Protein AF-A0A5J9T4D4-F1 (afdb_monomer)

Mean predicted aligned error: 17.39 Å

Radius of gyration: 82.81 Å; Cα contacts (8 Å, |Δi|>4): 54; chains: 1; bounding box: 163×32×228 Å

Secondary structure (DSSP, 8-state):
--SHHHHHHHHHHHHHHHHHHHHHHHHHHHHHHHHHHHHHHHHHHHHHHHHHHHHHHHHHHHHHHHHHHHHHHHHHHHHHHHHHHHHHHHHHHHHHHHHHHHHHHHHHHHHHHHHHHHHHHHHHHHHHHHHHHHHHHHHHHHHHHHHHHHHHHHHHHTTPPP---SSHHHHHHHHHHHHHHHHHHHHHHHHHHHHHHHHHHHH-TTS-HHHHHTT-PPPPPHHHHHHHHHHHHHHHHHHHHHHHHHHSPPPPP--TTSHHHHHHHHTS--

Organism: NCBI:txid38414

Foldseek 3Di:
DDDPVVVVVVVVVVVVVVVVVVVVVVVVVVVVVVVVVVVVVVVVVVVVVVVVVVVVVVVVVVVVVVVVVVVVVVVVVVVVVVVVVVVVVVVVVVVVVVVVVVVVVVVVVVVVVVVVVVVVVVVVVVVVVVVVVVVVVVVVVVVVVVVVVVLCVVCVVLVHDDPPDPCVSVVCVVCVLVSVLVVVLVVQLVVLLVVQLVCCQLPPPPDDPVVVVVVDDPGDDPVRSVVSSVVCNVVSVVVSVVCCCVVPPDDDDPPPPVVVVVVVVVVVPD

Nearest PDB structures (foldseek):
  3zx6-assembly1_A  TM=2.633E-01  e=5.950E+00  Archaeoglobus fulgidus DSM 4304

Structure (mmCIF, N/CA/C/O backbone):
data_AF-A0A5J9T4D4-F1
#
_entry.id   AF-A0A5J9T4D4-F1
#
loop_
_atom_site.group_PDB
_atom_site.id
_atom_site.type_symbol
_atom_site.label_atom_id
_atom_site.label_alt_id
_atom_site.label_comp_id
_atom_site.label_asym_id
_atom_site.label_entity_id
_atom_site.label_seq_id
_atom_site.pdbx_PDB_ins_code
_atom_site.Cartn_x
_atom_site.Cartn_y
_atom_site.Cartn_z
_atom_site.occupancy
_atom_site.B_iso_or_equiv
_atom_site.auth_seq_id
_atom_site.auth_comp_id
_atom_site.auth_asym_id
_atom_site.auth_atom_id
_atom_site.pdbx_PDB_model_num
ATOM 1 N N . MET A 1 1 ? 92.372 6.316 -142.154 1.00 41.88 1 MET A N 1
ATOM 2 C CA . MET A 1 1 ? 93.108 5.598 -141.093 1.00 41.88 1 MET A CA 1
ATOM 3 C C . MET A 1 1 ? 92.997 6.378 -139.783 1.00 41.88 1 MET A C 1
ATOM 5 O O . MET A 1 1 ? 93.471 7.501 -139.719 1.00 41.88 1 MET A O 1
ATOM 9 N N . GLY A 1 2 ? 92.332 5.813 -138.770 1.00 49.03 2 GLY A N 1
ATOM 10 C CA . GLY A 1 2 ? 92.833 5.849 -137.386 1.00 49.03 2 GLY A CA 1
ATOM 11 C C . GLY A 1 2 ? 92.468 6.963 -136.387 1.00 49.03 2 GLY A C 1
ATOM 12 O O . GLY A 1 2 ? 92.865 6.802 -135.244 1.00 49.03 2 GLY A O 1
ATOM 13 N N . SER A 1 3 ? 91.753 8.052 -136.713 1.00 54.06 3 SER A N 1
ATOM 14 C CA . SER A 1 3 ? 91.634 9.197 -135.765 1.00 54.06 3 SER A CA 1
ATOM 15 C C . SER A 1 3 ? 90.269 9.371 -135.065 1.00 54.06 3 SER A C 1
ATOM 17 O O . SER A 1 3 ? 90.235 9.680 -133.877 1.00 54.06 3 SER A O 1
ATOM 19 N N . ALA A 1 4 ? 89.140 9.100 -135.733 1.00 52.44 4 ALA A N 1
ATOM 20 C CA . ALA A 1 4 ? 87.807 9.289 -135.132 1.00 52.44 4 ALA A CA 1
ATOM 21 C C . ALA A 1 4 ? 87.386 8.150 -134.178 1.00 52.44 4 ALA A C 1
ATOM 23 O O . ALA A 1 4 ? 86.703 8.391 -133.186 1.00 52.44 4 ALA A O 1
ATOM 24 N N . LEU A 1 5 ? 87.836 6.916 -134.438 1.00 54.66 5 LEU A N 1
ATOM 25 C CA . LEU A 1 5 ? 87.548 5.755 -133.583 1.00 54.66 5 LEU A CA 1
ATOM 26 C C . LEU A 1 5 ? 88.303 5.812 -132.244 1.00 54.66 5 LEU A C 1
ATOM 28 O O . LEU A 1 5 ? 87.729 5.447 -131.228 1.00 54.66 5 LEU A O 1
ATOM 32 N N . HIS A 1 6 ? 89.532 6.347 -132.204 1.00 55.34 6 HIS A N 1
ATOM 33 C CA . HIS A 1 6 ? 90.270 6.553 -130.947 1.00 55.34 6 HIS A CA 1
ATOM 34 C C . HIS A 1 6 ? 89.712 7.703 -130.096 1.00 55.34 6 HIS A C 1
ATOM 36 O O . HIS A 1 6 ? 89.726 7.607 -128.874 1.00 55.34 6 HIS A O 1
ATOM 42 N N . ALA A 1 7 ? 89.167 8.761 -130.709 1.00 56.34 7 ALA A N 1
ATOM 43 C CA . ALA A 1 7 ? 88.512 9.844 -129.970 1.00 56.34 7 ALA A CA 1
ATOM 44 C C . ALA A 1 7 ? 87.177 9.404 -129.335 1.00 56.34 7 ALA A C 1
ATOM 46 O O . ALA A 1 7 ? 86.858 9.833 -128.228 1.00 56.34 7 ALA A O 1
ATOM 47 N N . MET A 1 8 ? 86.418 8.517 -129.993 1.00 56.53 8 MET A N 1
ATOM 48 C CA . MET A 1 8 ? 85.198 7.944 -129.408 1.00 56.53 8 MET A CA 1
ATOM 49 C C . MET A 1 8 ? 85.492 6.921 -128.304 1.00 56.53 8 MET A C 1
ATOM 51 O O . MET A 1 8 ? 84.764 6.886 -127.317 1.00 56.53 8 MET A O 1
ATOM 55 N N . ASP A 1 9 ? 86.579 6.152 -128.414 1.00 58.22 9 ASP A N 1
ATOM 56 C CA . ASP A 1 9 ? 87.000 5.221 -127.356 1.00 58.22 9 ASP A CA 1
ATOM 57 C C . ASP A 1 9 ? 87.572 5.967 -126.131 1.00 58.22 9 ASP A C 1
ATOM 59 O O . ASP A 1 9 ? 87.283 5.607 -124.993 1.00 58.22 9 ASP A O 1
ATOM 63 N N . ALA A 1 10 ? 88.280 7.087 -126.343 1.00 59.56 10 ALA A N 1
ATOM 64 C CA . ALA A 1 10 ? 88.781 7.957 -125.270 1.00 59.56 10 ALA A CA 1
ATOM 65 C C . ALA A 1 10 ? 87.671 8.708 -124.502 1.00 59.56 10 ALA A C 1
ATOM 67 O O . ALA A 1 10 ? 87.875 9.105 -123.354 1.00 59.56 10 ALA A O 1
ATOM 68 N N . LEU A 1 11 ? 86.496 8.902 -125.115 1.00 59.84 11 LEU A N 1
ATOM 69 C CA . LEU A 1 11 ? 85.329 9.559 -124.506 1.00 59.84 11 LEU A CA 1
ATOM 70 C C . LEU A 1 11 ? 84.302 8.572 -123.930 1.00 59.84 11 LEU A C 1
ATOM 72 O O . LEU A 1 11 ? 83.449 8.974 -123.135 1.00 59.84 11 LEU A O 1
ATOM 76 N N . ARG A 1 12 ? 84.407 7.283 -124.265 1.00 65.38 12 ARG A N 1
ATOM 77 C CA . ARG A 1 12 ? 83.521 6.224 -123.773 1.00 65.38 12 ARG A CA 1
ATOM 78 C C . ARG A 1 12 ? 83.663 5.995 -122.271 1.00 65.38 12 ARG A C 1
ATOM 80 O O . ARG A 1 12 ? 82.662 5.977 -121.562 1.00 65.38 12 ARG A O 1
ATOM 87 N N . THR A 1 13 ? 84.892 5.889 -121.774 1.00 67.44 13 THR A N 1
ATOM 88 C CA . THR A 1 13 ? 85.185 5.662 -120.350 1.00 67.44 13 THR A CA 1
ATOM 89 C C . THR A 1 13 ? 84.691 6.807 -119.454 1.00 67.44 13 THR A C 1
ATOM 91 O O . THR A 1 13 ? 84.020 6.530 -118.459 1.00 67.44 13 THR A O 1
ATOM 94 N N . PRO A 1 14 ? 84.932 8.093 -119.792 1.00 68.69 14 PRO A N 1
ATOM 95 C CA . PRO A 1 14 ? 84.340 9.222 -119.072 1.00 68.69 14 PRO A CA 1
ATOM 96 C C . PRO A 1 14 ? 82.805 9.223 -119.097 1.00 68.69 14 PRO A C 1
ATOM 98 O O . PRO A 1 14 ? 82.175 9.508 -118.080 1.00 68.69 14 PRO A O 1
ATOM 101 N N . PHE A 1 15 ? 82.188 8.889 -120.235 1.00 71.88 15 PHE A N 1
ATOM 102 C CA . PHE A 1 15 ? 80.730 8.888 -120.382 1.00 71.88 15 PHE A CA 1
ATOM 103 C C . PHE A 1 15 ? 80.065 7.748 -119.593 1.00 71.88 15 PHE A C 1
ATOM 105 O O . PHE A 1 15 ? 79.079 7.976 -118.891 1.00 71.88 15 PHE A O 1
ATOM 112 N N . GLU A 1 16 ? 80.640 6.542 -119.625 1.00 73.38 16 GLU A N 1
ATOM 113 C CA . GLU A 1 16 ? 80.213 5.405 -118.801 1.00 73.38 16 GLU A CA 1
ATOM 114 C C . GLU A 1 16 ? 80.403 5.698 -117.300 1.00 73.38 16 GLU A C 1
ATOM 116 O O . GLU A 1 16 ? 79.522 5.378 -116.502 1.00 73.38 16 GLU A O 1
ATOM 121 N N . ALA A 1 17 ? 81.476 6.397 -116.905 1.00 74.38 17 ALA A N 1
ATOM 122 C CA . ALA A 1 17 ? 81.682 6.834 -115.522 1.00 74.38 17 ALA A CA 1
ATOM 123 C C . ALA A 1 17 ? 80.628 7.860 -115.057 1.00 74.38 17 ALA A C 1
ATOM 125 O O . ALA A 1 17 ? 80.127 7.761 -113.936 1.00 74.38 17 ALA A O 1
ATOM 126 N N . VAL A 1 18 ? 80.238 8.813 -115.913 1.00 75.56 18 VAL A N 1
ATOM 127 C CA . VAL A 1 18 ? 79.163 9.783 -115.624 1.00 75.56 18 VAL A CA 1
ATOM 128 C C . VAL A 1 18 ? 77.792 9.102 -115.561 1.00 75.56 18 VAL A C 1
ATOM 130 O O . VAL A 1 18 ? 76.986 9.437 -114.693 1.00 75.56 18 VAL A O 1
ATOM 133 N N . LEU A 1 19 ? 77.522 8.121 -116.427 1.00 76.94 19 LEU A N 1
ATOM 134 C CA . LEU A 1 19 ? 76.299 7.309 -116.386 1.00 76.94 19 LEU A CA 1
ATOM 135 C C . LEU A 1 19 ? 76.213 6.467 -115.109 1.00 76.94 19 LEU A C 1
ATOM 137 O O . LEU A 1 19 ? 75.170 6.459 -114.456 1.00 76.94 19 LEU A O 1
ATOM 141 N N . MET A 1 20 ? 77.306 5.809 -114.717 1.00 79.56 20 MET A N 1
ATOM 142 C CA . MET A 1 20 ? 77.368 5.039 -113.472 1.00 79.56 20 MET A CA 1
ATOM 143 C C . MET A 1 20 ? 77.239 5.940 -112.239 1.00 79.56 20 MET A C 1
ATOM 145 O O . MET A 1 20 ? 76.543 5.573 -111.297 1.00 79.56 20 MET A O 1
ATOM 149 N N . ASN A 1 21 ? 77.823 7.143 -112.259 1.00 81.00 21 ASN A N 1
ATOM 150 C CA . ASN A 1 21 ? 77.671 8.130 -111.186 1.00 81.00 21 ASN A CA 1
ATOM 151 C C . ASN A 1 21 ? 76.223 8.652 -111.094 1.00 81.00 21 ASN A C 1
ATOM 153 O O . ASN A 1 21 ? 75.643 8.675 -110.011 1.00 81.00 21 ASN A O 1
ATOM 157 N N . ASN A 1 22 ? 75.589 8.971 -112.228 1.00 78.25 22 ASN A N 1
ATOM 158 C CA . ASN A 1 22 ? 74.175 9.359 -112.263 1.00 78.25 22 ASN A CA 1
ATOM 159 C C . ASN A 1 22 ? 73.249 8.234 -111.783 1.00 78.25 22 ASN A C 1
ATOM 161 O O . ASN A 1 22 ? 72.294 8.505 -111.058 1.00 78.25 22 ASN A O 1
ATOM 165 N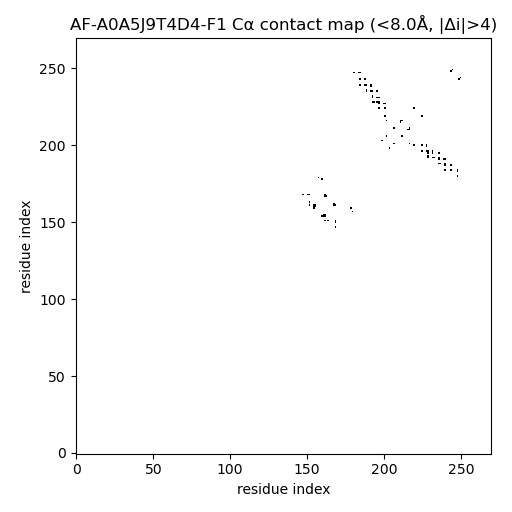 N . LYS A 1 23 ? 73.542 6.978 -112.134 1.00 81.69 23 LYS A N 1
ATOM 166 C CA . LYS A 1 23 ? 72.779 5.817 -111.664 1.00 81.69 23 LYS A CA 1
ATOM 167 C C . LYS A 1 23 ? 72.945 5.607 -110.159 1.00 81.69 23 LYS A C 1
ATOM 169 O O . LYS A 1 23 ? 71.944 5.498 -109.462 1.00 81.69 23 LYS A O 1
ATOM 174 N N . LEU A 1 24 ? 74.178 5.670 -109.650 1.00 84.62 24 LEU A N 1
ATOM 175 C CA . LEU A 1 24 ? 74.471 5.601 -108.216 1.00 84.62 24 LEU A CA 1
ATOM 176 C C . LEU A 1 24 ? 73.740 6.709 -107.444 1.00 84.62 24 LEU A C 1
ATOM 178 O O . LEU A 1 24 ? 73.133 6.452 -106.408 1.00 84.62 24 LEU A O 1
ATOM 182 N N . ARG A 1 25 ? 73.747 7.937 -107.974 1.00 83.00 25 ARG A N 1
ATOM 183 C CA . ARG A 1 25 ? 73.059 9.086 -107.378 1.00 83.00 25 ARG A CA 1
ATOM 184 C C . ARG A 1 25 ? 71.538 8.941 -107.435 1.00 83.00 25 ARG A C 1
ATOM 186 O O . ARG A 1 25 ? 70.867 9.307 -106.476 1.00 83.00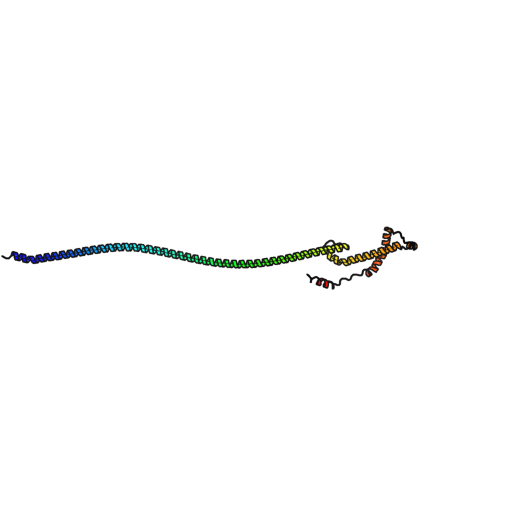 25 ARG A O 1
ATOM 193 N N . SER A 1 26 ? 70.993 8.392 -108.519 1.00 84.12 26 SER A N 1
ATOM 194 C CA . SER A 1 26 ? 69.561 8.101 -108.653 1.00 84.12 26 SER A CA 1
ATOM 195 C C . SER A 1 26 ? 69.110 6.997 -107.692 1.00 84.12 26 SER A C 1
ATOM 197 O O . SER A 1 26 ? 68.095 7.171 -107.022 1.00 84.12 26 SER A O 1
ATOM 199 N N . ASP A 1 27 ? 69.883 5.919 -107.551 1.00 86.19 27 ASP A N 1
ATOM 200 C CA . ASP A 1 27 ? 69.617 4.850 -106.582 1.00 86.19 27 ASP A CA 1
ATOM 201 C C . ASP A 1 27 ? 69.751 5.358 -105.137 1.00 86.19 27 ASP A C 1
ATOM 203 O O . ASP A 1 27 ? 68.942 5.008 -104.277 1.00 86.19 27 ASP A O 1
ATOM 207 N N . GLN A 1 28 ? 70.717 6.244 -104.869 1.00 87.88 28 GLN A N 1
ATOM 208 C CA . GLN A 1 28 ? 70.874 6.900 -103.570 1.00 87.88 28 GLN A CA 1
ATOM 209 C C . GLN A 1 28 ? 69.698 7.834 -103.253 1.00 87.88 28 GLN A C 1
ATOM 211 O O . GLN A 1 28 ? 69.207 7.821 -102.126 1.00 87.88 28 GLN A O 1
ATOM 216 N N . LEU A 1 29 ? 69.213 8.599 -104.235 1.00 86.25 29 LEU A N 1
ATOM 217 C CA . LEU A 1 29 ? 68.012 9.428 -104.097 1.00 86.25 29 LEU A CA 1
ATOM 218 C C . LEU A 1 29 ? 66.761 8.571 -103.876 1.00 86.25 29 LEU A C 1
ATOM 220 O O . LEU A 1 29 ? 65.956 8.903 -103.011 1.00 86.25 29 LEU A O 1
ATOM 224 N N . ARG A 1 30 ? 66.619 7.442 -104.584 1.00 86.56 30 ARG A N 1
ATOM 225 C CA . ARG A 1 30 ? 65.513 6.496 -104.374 1.00 86.56 30 ARG A CA 1
ATOM 226 C C . ARG A 1 30 ? 65.539 5.915 -102.960 1.00 86.56 30 ARG A C 1
ATOM 228 O O . ARG A 1 30 ? 64.520 5.941 -102.281 1.00 86.56 30 ARG A O 1
ATOM 235 N N . LEU A 1 31 ? 66.708 5.477 -102.484 1.00 88.75 31 LEU A N 1
ATOM 236 C CA . LEU A 1 31 ? 66.878 4.965 -101.120 1.00 88.75 31 LEU A CA 1
ATOM 237 C C . LEU A 1 31 ? 66.604 6.046 -100.060 1.00 88.75 31 LEU A C 1
ATOM 239 O O . LEU A 1 31 ? 66.058 5.750 -98.999 1.00 88.75 31 LEU A O 1
ATOM 243 N N . GLN A 1 32 ? 66.985 7.300 -100.321 1.00 89.00 32 GLN A N 1
ATOM 244 C CA . GLN A 1 32 ? 66.656 8.425 -99.442 1.00 89.00 32 GLN A CA 1
ATOM 245 C C . GLN A 1 32 ? 65.152 8.705 -99.415 1.00 89.00 32 GLN A C 1
ATOM 247 O O . GLN A 1 32 ? 64.613 8.924 -98.335 1.00 89.00 32 GLN A O 1
ATOM 252 N N . MET A 1 33 ? 64.479 8.652 -100.565 1.00 89.44 33 MET A N 1
ATOM 253 C CA . MET A 1 33 ? 63.034 8.857 -100.658 1.00 89.44 33 MET A CA 1
ATOM 254 C C . MET A 1 33 ? 62.265 7.746 -99.935 1.00 89.44 33 MET A C 1
ATOM 256 O O . MET A 1 33 ? 61.440 8.050 -99.085 1.00 89.44 33 MET A O 1
ATOM 260 N N . GLU A 1 34 ? 62.637 6.477 -100.131 1.00 89.75 34 GLU A N 1
ATOM 261 C CA . GLU A 1 34 ? 62.056 5.343 -99.391 1.00 89.75 34 GLU A CA 1
ATOM 262 C C . GLU A 1 34 ? 62.258 5.465 -97.870 1.00 89.75 34 GLU A C 1
ATOM 264 O O . GLU A 1 34 ? 61.363 5.143 -97.088 1.00 89.75 34 GLU A O 1
ATOM 269 N N . ARG A 1 35 ? 63.423 5.958 -97.421 1.00 91.81 35 ARG A N 1
ATOM 270 C CA . ARG A 1 35 ? 63.663 6.232 -95.994 1.00 91.81 35 ARG A CA 1
ATOM 271 C C . ARG A 1 35 ? 62.796 7.376 -95.480 1.00 91.81 35 ARG A C 1
ATOM 273 O O . ARG A 1 35 ? 62.292 7.271 -94.367 1.00 91.81 35 ARG A O 1
ATOM 280 N N . LEU A 1 36 ? 62.632 8.448 -96.253 1.00 91.31 36 LEU A N 1
ATOM 281 C CA . LEU A 1 36 ? 61.774 9.574 -95.883 1.00 91.31 36 LEU A CA 1
ATOM 282 C C . LEU A 1 36 ? 60.302 9.160 -95.821 1.00 91.31 36 LEU A C 1
ATOM 284 O O . LEU A 1 36 ? 59.638 9.506 -94.851 1.00 91.31 36 LEU A O 1
ATOM 288 N N . ASP A 1 37 ? 59.826 8.360 -96.774 1.00 91.38 37 ASP A N 1
ATOM 289 C CA . ASP A 1 37 ? 58.462 7.822 -96.775 1.00 91.38 37 ASP A CA 1
ATOM 290 C C . ASP A 1 37 ? 58.228 6.899 -95.576 1.00 91.38 37 ASP A C 1
ATOM 292 O O . ASP A 1 37 ? 57.206 7.002 -94.893 1.00 91.38 37 ASP A O 1
ATOM 296 N N . LYS A 1 38 ? 59.209 6.046 -95.249 1.00 92.38 38 LYS A N 1
ATOM 297 C CA . LYS A 1 38 ? 59.155 5.217 -94.042 1.00 92.38 38 LYS A CA 1
ATOM 298 C C . LYS A 1 38 ? 59.126 6.071 -92.774 1.00 92.38 38 LYS A C 1
ATOM 300 O O . LYS A 1 38 ? 58.262 5.862 -91.929 1.00 92.38 38 LYS A O 1
ATOM 305 N N . HIS A 1 39 ? 60.011 7.062 -92.657 1.00 92.31 39 HIS A N 1
ATOM 306 C CA . HIS A 1 39 ? 60.021 7.977 -91.516 1.00 92.31 39 HIS A CA 1
ATOM 307 C C . HIS A 1 39 ? 58.720 8.780 -91.401 1.00 92.31 39 HIS A C 1
ATOM 309 O O . HIS A 1 39 ? 58.236 8.974 -90.290 1.00 92.31 39 HIS A O 1
ATOM 315 N N . ALA A 1 40 ? 58.123 9.208 -92.514 1.00 91.25 40 ALA A N 1
ATOM 316 C CA . ALA A 1 40 ? 56.836 9.896 -92.525 1.00 91.25 40 ALA A CA 1
ATOM 317 C C . ALA A 1 40 ? 55.689 8.973 -92.081 1.00 91.25 40 ALA A C 1
ATOM 319 O O . ALA A 1 40 ? 54.834 9.389 -91.297 1.00 91.25 40 ALA A O 1
ATOM 320 N N . SER A 1 41 ? 55.693 7.711 -92.525 1.00 92.12 41 SER A N 1
ATOM 321 C CA . SER A 1 41 ? 54.736 6.692 -92.080 1.00 92.12 41 SER A CA 1
ATOM 322 C C . SER A 1 41 ? 54.875 6.399 -90.583 1.00 92.12 41 SER A C 1
ATOM 324 O O . SER A 1 41 ? 53.873 6.392 -89.867 1.00 92.12 41 SER A O 1
ATOM 326 N N . ASP A 1 42 ? 56.103 6.213 -90.095 1.00 93.94 42 ASP A N 1
ATOM 327 C CA . ASP A 1 42 ? 56.392 5.964 -88.679 1.00 93.94 42 ASP A CA 1
ATOM 328 C C . ASP A 1 42 ? 55.987 7.171 -87.815 1.00 93.94 42 ASP A C 1
ATOM 330 O O . ASP A 1 42 ? 55.362 7.003 -86.768 1.00 93.94 42 ASP A O 1
ATOM 334 N N . LEU A 1 43 ? 56.258 8.398 -88.278 1.00 93.75 43 LEU A N 1
ATOM 335 C CA . LEU A 1 43 ? 55.844 9.628 -87.598 1.00 93.75 43 LEU A CA 1
ATOM 336 C C . LEU A 1 43 ? 54.314 9.770 -87.567 1.00 93.75 43 LEU A C 1
ATOM 338 O O . LEU A 1 43 ? 53.756 10.177 -86.552 1.00 93.75 43 LEU A O 1
ATOM 342 N N . SER A 1 44 ? 53.619 9.406 -88.650 1.00 92.69 44 SER A N 1
ATOM 343 C CA . SER A 1 44 ? 52.151 9.411 -88.701 1.00 92.69 44 SER A CA 1
ATOM 344 C C . SER A 1 44 ? 51.542 8.371 -87.755 1.00 92.69 44 SER A C 1
ATOM 346 O O . SER A 1 44 ? 50.568 8.670 -87.061 1.00 92.69 44 SER A O 1
ATOM 348 N N . ALA A 1 45 ? 52.127 7.172 -87.678 1.00 93.44 45 ALA A N 1
ATOM 349 C CA . ALA A 1 45 ? 51.713 6.141 -86.731 1.00 93.44 45 ALA A CA 1
ATOM 350 C C . ALA A 1 45 ? 51.950 6.582 -85.277 1.00 93.44 45 ALA A C 1
ATOM 352 O O . ALA A 1 45 ? 51.046 6.460 -84.451 1.00 93.44 45 ALA A O 1
ATOM 353 N N . ALA A 1 46 ? 53.112 7.172 -84.982 1.00 92.88 46 ALA A N 1
ATOM 354 C CA . ALA A 1 46 ? 53.426 7.720 -83.665 1.00 92.88 46 ALA A CA 1
ATOM 355 C C . ALA A 1 46 ? 52.489 8.879 -83.281 1.00 92.88 46 ALA A C 1
ATOM 357 O O . ALA A 1 46 ? 52.039 8.948 -82.140 1.00 92.88 46 ALA A O 1
ATOM 358 N N . ALA A 1 47 ? 52.134 9.754 -84.228 1.00 92.56 47 ALA A N 1
ATOM 359 C CA . ALA A 1 47 ? 51.176 10.833 -83.996 1.00 92.56 47 ALA A CA 1
ATOM 360 C C . ALA A 1 47 ? 49.771 10.298 -83.671 1.00 92.56 47 ALA A C 1
ATOM 362 O O . ALA A 1 47 ? 49.135 10.789 -82.742 1.00 92.56 47 ALA A O 1
ATOM 363 N N . ARG A 1 48 ? 49.304 9.256 -84.377 1.00 93.62 48 ARG A N 1
ATOM 364 C CA . ARG A 1 48 ? 48.029 8.589 -84.053 1.00 93.62 48 ARG A CA 1
ATOM 365 C C . ARG A 1 48 ? 48.056 7.962 -82.661 1.00 93.62 48 ARG A C 1
ATOM 367 O O . ARG A 1 48 ? 47.132 8.191 -81.889 1.00 93.62 48 ARG A O 1
ATOM 374 N N . GLN A 1 49 ? 49.132 7.253 -82.318 1.00 94.69 49 GLN A N 1
ATOM 375 C CA . GLN A 1 49 ? 49.313 6.672 -80.983 1.00 94.69 49 GLN A CA 1
ATOM 376 C C . GLN A 1 49 ? 49.349 7.741 -79.884 1.00 94.69 49 GLN A C 1
ATOM 378 O O . GLN A 1 49 ? 48.775 7.538 -78.817 1.00 94.69 49 GLN A O 1
ATOM 383 N N . ALA A 1 50 ? 49.982 8.889 -80.140 1.00 94.31 50 ALA A N 1
ATOM 384 C CA . ALA A 1 50 ? 49.986 10.011 -79.208 1.00 94.31 50 ALA A CA 1
ATOM 385 C C . ALA A 1 50 ? 48.569 10.569 -78.993 1.00 94.31 50 ALA A C 1
ATOM 387 O O . ALA A 1 50 ? 48.164 10.756 -77.849 1.00 94.31 50 ALA A O 1
ATOM 388 N N . SER A 1 51 ? 47.783 10.753 -80.060 1.00 94.06 51 SER A N 1
ATOM 389 C CA . SER A 1 51 ? 46.387 11.201 -79.948 1.00 94.06 51 SER A CA 1
ATOM 390 C C . SER A 1 51 ? 45.488 10.189 -79.225 1.00 94.06 51 SER A C 1
ATOM 392 O O . SER A 1 51 ? 44.648 10.581 -78.417 1.00 94.06 51 SER A O 1
ATOM 394 N N . GLU A 1 52 ? 45.666 8.889 -79.471 1.00 95.56 52 GLU A N 1
ATOM 395 C CA . GLU A 1 52 ? 44.949 7.828 -78.749 1.00 95.56 52 GLU A CA 1
ATOM 396 C C . GLU A 1 52 ? 45.317 7.819 -77.257 1.00 95.56 52 GLU A C 1
ATOM 398 O O . GLU A 1 52 ? 44.435 7.754 -76.399 1.00 95.56 52 GLU A O 1
ATOM 403 N N . ALA A 1 53 ? 46.605 7.960 -76.929 1.00 95.06 53 ALA A N 1
ATOM 404 C CA . ALA A 1 53 ? 47.069 8.059 -75.549 1.00 95.06 53 ALA A CA 1
ATOM 405 C C . ALA A 1 53 ? 46.527 9.314 -74.843 1.00 95.06 53 ALA A C 1
ATOM 407 O O . ALA A 1 53 ? 46.122 9.234 -73.683 1.00 95.06 53 ALA A O 1
ATOM 408 N N . GLU A 1 54 ? 46.462 10.460 -75.526 1.00 95.44 54 GLU A N 1
ATOM 409 C CA . GLU A 1 54 ? 45.851 11.684 -74.994 1.00 95.44 54 GLU A CA 1
ATOM 410 C C . GLU A 1 54 ? 44.362 11.495 -74.677 1.00 95.44 54 GLU A C 1
ATOM 412 O O . GLU A 1 54 ? 43.905 11.930 -73.615 1.00 95.44 54 GLU A O 1
ATOM 417 N N . ALA A 1 55 ? 43.617 10.801 -75.545 1.00 95.25 55 ALA A N 1
ATOM 418 C CA . ALA A 1 55 ? 42.214 10.475 -75.298 1.00 95.25 55 ALA A CA 1
ATOM 419 C C . ALA A 1 55 ? 42.049 9.569 -74.063 1.00 95.25 55 ALA A C 1
ATOM 421 O O . ALA A 1 55 ? 41.243 9.872 -73.181 1.00 95.25 55 ALA A O 1
ATOM 422 N N . VAL A 1 56 ? 42.876 8.524 -73.937 1.00 96.44 56 VAL A N 1
ATOM 423 C CA . VAL A 1 56 ? 42.879 7.632 -72.763 1.00 96.44 56 VAL A CA 1
ATOM 424 C C . VAL A 1 56 ? 43.231 8.394 -71.481 1.00 96.44 56 VAL A C 1
ATOM 426 O O . VAL A 1 56 ? 42.578 8.206 -70.456 1.00 96.44 56 VAL A O 1
ATOM 429 N N . ILE A 1 57 ? 44.217 9.297 -71.518 1.00 96.31 57 ILE A N 1
ATOM 430 C CA . ILE A 1 57 ? 44.576 10.141 -70.367 1.00 96.31 57 ILE A CA 1
ATOM 431 C C . ILE A 1 57 ? 43.407 11.053 -69.974 1.00 96.31 57 ILE A C 1
ATOM 433 O O . ILE A 1 57 ? 43.149 11.239 -68.782 1.00 96.31 57 ILE A O 1
ATOM 437 N N . ALA A 1 58 ? 42.699 11.631 -70.947 1.00 95.94 58 ALA A N 1
ATOM 438 C CA . ALA A 1 58 ? 41.540 12.475 -70.677 1.00 95.94 58 ALA A CA 1
ATOM 439 C C . ALA A 1 58 ? 40.405 11.690 -69.998 1.00 95.94 58 ALA A C 1
ATOM 441 O O . ALA A 1 58 ? 39.799 12.201 -69.053 1.00 95.94 58 ALA A O 1
ATOM 442 N N . ASP A 1 59 ? 40.148 10.454 -70.424 1.00 96.81 59 ASP A N 1
ATOM 443 C CA . ASP A 1 59 ? 39.122 9.604 -69.815 1.00 96.81 59 ASP A CA 1
ATOM 444 C C . ASP A 1 59 ? 39.535 9.084 -68.431 1.00 96.81 59 ASP A C 1
ATOM 446 O O . ASP A 1 59 ? 38.744 9.187 -67.492 1.00 96.81 59 ASP A O 1
ATOM 450 N N . LEU A 1 60 ? 40.795 8.672 -68.243 1.00 96.94 60 LEU A N 1
ATOM 451 C CA . LEU A 1 60 ? 41.330 8.313 -66.922 1.00 96.94 60 LEU A CA 1
ATOM 452 C C . LEU A 1 60 ? 41.228 9.477 -65.929 1.00 96.94 60 LEU A C 1
ATOM 454 O O . LEU A 1 60 ? 40.876 9.278 -64.768 1.00 96.94 60 LEU A O 1
ATOM 458 N N . ARG A 1 61 ? 41.480 10.716 -66.370 1.00 97.19 61 ARG A N 1
ATOM 459 C CA . ARG A 1 61 ? 41.304 11.904 -65.518 1.00 97.19 61 ARG A CA 1
ATOM 460 C C . ARG A 1 61 ? 39.852 12.086 -65.075 1.00 97.19 61 ARG A C 1
ATOM 462 O O . ARG A 1 61 ? 39.631 12.440 -63.920 1.00 97.19 61 ARG A O 1
ATOM 469 N N . LYS A 1 62 ? 38.872 11.836 -65.952 1.00 96.81 62 LYS A N 1
ATOM 470 C CA . LYS A 1 62 ? 37.443 11.870 -65.583 1.00 96.81 62 LYS A CA 1
ATOM 471 C C . LYS A 1 62 ? 37.087 10.753 -64.601 1.00 96.81 62 LYS A C 1
ATOM 473 O O . LYS A 1 62 ? 36.287 10.965 -63.694 1.00 96.81 62 LYS A O 1
ATOM 478 N N . GLU A 1 63 ? 37.671 9.571 -64.765 1.00 97.12 63 GLU A N 1
ATOM 479 C CA . GLU A 1 63 ? 37.432 8.453 -63.854 1.00 97.12 63 GLU A CA 1
ATOM 480 C C . GLU A 1 63 ? 38.012 8.726 -62.460 1.00 97.12 63 GLU A C 1
ATOM 482 O O . GLU A 1 63 ? 37.326 8.518 -61.458 1.00 97.12 63 GLU A O 1
ATOM 487 N N . VAL A 1 64 ? 39.227 9.279 -62.388 1.00 97.31 64 VAL A N 1
ATOM 488 C CA . VAL A 1 64 ? 39.859 9.681 -61.124 1.00 97.31 64 VAL A CA 1
ATOM 489 C C . VAL A 1 64 ? 39.028 10.746 -60.409 1.00 97.31 64 VAL A C 1
ATOM 491 O O . VAL A 1 64 ? 38.774 10.598 -59.217 1.00 97.31 64 VAL A O 1
ATOM 494 N N . THR A 1 65 ? 38.526 11.776 -61.101 1.00 97.19 65 THR A N 1
ATOM 495 C CA . THR A 1 65 ? 37.675 12.792 -60.450 1.00 97.19 65 THR A CA 1
ATOM 496 C C . THR A 1 65 ? 36.351 12.209 -59.953 1.00 97.19 65 THR A C 1
ATOM 498 O O . THR A 1 65 ? 35.902 12.555 -58.858 1.00 97.19 65 THR A O 1
ATOM 501 N N . ALA A 1 66 ? 35.747 11.280 -60.699 1.00 97.12 66 ALA A N 1
ATOM 502 C CA . ALA A 1 66 ? 34.550 10.566 -60.260 1.00 97.12 66 ALA A CA 1
ATOM 503 C C . ALA A 1 66 ? 34.819 9.631 -59.065 1.00 97.12 66 ALA A C 1
ATOM 505 O O . ALA A 1 66 ? 33.945 9.449 -58.216 1.00 97.12 66 ALA A O 1
ATOM 506 N N . LEU A 1 67 ? 36.003 9.019 -58.986 1.00 97.06 67 LEU A N 1
ATOM 507 C CA . LEU A 1 67 ? 36.428 8.215 -57.838 1.00 97.06 67 LEU A CA 1
ATOM 508 C C . LEU A 1 67 ? 36.692 9.081 -56.605 1.00 97.06 67 LEU A C 1
ATOM 510 O O . LEU A 1 67 ? 36.195 8.735 -55.539 1.00 97.06 67 LEU A O 1
ATOM 514 N N . CYS A 1 68 ? 37.383 10.215 -56.752 1.00 96.75 68 CYS A N 1
ATOM 515 C CA . CYS A 1 68 ? 37.598 11.163 -55.657 1.00 96.75 68 CYS A CA 1
ATOM 516 C C . CYS A 1 68 ? 36.267 11.638 -55.071 1.00 96.75 68 CYS A C 1
ATOM 518 O O . CYS A 1 68 ? 36.058 11.521 -53.871 1.00 96.75 68 CYS A O 1
ATOM 520 N N . LYS A 1 69 ? 35.314 12.042 -55.921 1.00 97.31 69 LYS A N 1
ATOM 521 C CA . LYS A 1 69 ? 33.986 12.453 -55.449 1.00 97.31 69 LYS A CA 1
ATOM 522 C C . LYS A 1 69 ? 33.258 11.334 -54.695 1.00 97.31 69 LYS A C 1
ATOM 524 O O . LYS A 1 69 ? 32.660 11.578 -53.656 1.00 97.31 69 LYS A O 1
ATOM 529 N N . ARG A 1 70 ? 33.320 10.095 -55.201 1.00 96.94 70 ARG A N 1
ATOM 530 C CA . ARG A 1 70 ? 32.730 8.934 -54.513 1.00 96.94 70 ARG A CA 1
ATOM 531 C C . ARG A 1 70 ? 33.400 8.648 -53.169 1.00 96.94 70 ARG A C 1
ATOM 533 O O . ARG A 1 70 ? 32.708 8.211 -52.256 1.00 96.94 70 ARG A O 1
ATOM 540 N N . ALA A 1 71 ? 34.710 8.866 -53.058 1.00 97.25 71 ALA A N 1
ATOM 541 C CA . ALA A 1 71 ? 35.433 8.731 -51.799 1.00 97.25 71 ALA A CA 1
ATOM 542 C C . ALA A 1 71 ? 34.988 9.803 -50.792 1.00 97.25 71 ALA A C 1
ATOM 544 O O . ALA A 1 71 ? 34.622 9.446 -49.678 1.00 97.25 71 ALA A O 1
ATOM 545 N N . ASP A 1 72 ? 34.885 11.067 -51.212 1.00 97.56 72 ASP A N 1
ATOM 546 C CA . ASP A 1 72 ? 34.409 12.167 -50.357 1.00 97.56 72 ASP A CA 1
ATOM 547 C C . ASP A 1 72 ? 32.967 11.929 -49.853 1.00 97.56 72 ASP A C 1
ATOM 549 O O . ASP A 1 72 ? 32.653 12.134 -48.673 1.00 97.56 72 ASP A O 1
ATOM 553 N N . ASP A 1 73 ? 32.081 11.448 -50.734 1.00 97.62 73 ASP A N 1
ATOM 554 C CA . ASP A 1 73 ? 30.701 11.087 -50.386 1.00 97.62 73 ASP A CA 1
ATOM 555 C C . ASP A 1 73 ? 30.661 9.893 -49.407 1.00 97.62 73 ASP A C 1
ATOM 557 O O . ASP A 1 73 ? 29.860 9.872 -48.463 1.00 97.62 73 ASP A O 1
ATOM 561 N N . ALA A 1 74 ? 31.532 8.896 -49.603 1.00 97.12 74 ALA A N 1
ATOM 562 C CA . ALA A 1 74 ? 31.650 7.741 -48.717 1.00 97.12 74 ALA A CA 1
ATOM 563 C C . ALA A 1 74 ? 32.183 8.135 -47.332 1.00 97.12 74 ALA A C 1
ATOM 565 O O . ALA A 1 74 ? 31.605 7.714 -46.329 1.00 97.12 74 ALA A O 1
ATOM 566 N N . ASP A 1 75 ? 33.206 8.986 -47.264 1.00 97.44 75 ASP A N 1
ATOM 567 C CA . ASP A 1 75 ? 33.761 9.503 -46.010 1.00 97.44 75 ASP A CA 1
ATOM 568 C C . ASP A 1 75 ? 32.706 10.299 -45.232 1.00 97.44 75 ASP A C 1
ATOM 570 O O . ASP A 1 75 ? 32.484 10.054 -44.041 1.00 97.44 75 ASP A O 1
ATOM 574 N N . SER A 1 76 ? 31.954 11.159 -45.925 1.00 97.00 76 SER A N 1
ATOM 575 C CA . SER A 1 76 ? 30.827 11.898 -45.339 1.00 97.00 76 SER A CA 1
ATOM 576 C C . SER A 1 76 ? 29.743 10.957 -44.791 1.00 97.00 76 SER A C 1
ATOM 578 O O . SER A 1 76 ? 29.197 11.172 -43.703 1.00 97.00 76 SER A O 1
ATOM 580 N N . SER A 1 77 ? 29.438 9.876 -45.516 1.00 96.81 77 SER A N 1
ATOM 581 C CA . SER A 1 77 ? 28.470 8.855 -45.096 1.00 96.81 77 SER A CA 1
ATOM 582 C C . SER A 1 77 ? 28.946 8.053 -43.877 1.00 96.81 77 SER A C 1
ATOM 584 O O . SER A 1 77 ? 28.158 7.776 -42.960 1.00 96.81 77 SER A O 1
ATOM 586 N N . VAL A 1 78 ? 30.237 7.710 -43.820 1.00 97.94 78 VAL A N 1
ATOM 587 C CA . VAL A 1 78 ? 30.857 7.032 -42.673 1.00 97.94 78 VAL A CA 1
ATOM 588 C C . VAL A 1 78 ? 30.827 7.936 -41.444 1.00 97.94 78 VAL A C 1
ATOM 590 O O . VAL A 1 78 ? 30.407 7.484 -40.376 1.00 97.94 78 VAL A O 1
ATOM 593 N N . GLU A 1 79 ? 31.175 9.217 -41.579 1.00 97.88 79 GLU A N 1
ATOM 594 C CA . GLU A 1 79 ? 31.126 10.173 -40.469 1.00 97.88 79 GLU A CA 1
ATOM 595 C C . GLU A 1 79 ? 29.691 10.350 -39.940 1.00 97.88 79 GLU A C 1
ATOM 597 O O . GLU A 1 79 ? 29.453 10.290 -38.729 1.00 97.88 79 GLU A O 1
ATOM 602 N N . ALA A 1 80 ? 28.707 10.487 -40.835 1.00 97.69 80 ALA A N 1
ATOM 603 C CA . ALA A 1 80 ? 27.298 10.565 -40.456 1.00 97.69 80 ALA A CA 1
ATOM 604 C C . ALA A 1 80 ? 26.812 9.285 -39.753 1.00 97.69 80 ALA A C 1
ATOM 606 O O . ALA A 1 80 ? 26.031 9.339 -38.799 1.00 97.69 80 ALA A O 1
ATOM 607 N N . SER A 1 81 ? 27.270 8.116 -40.202 1.00 96.38 81 SER A N 1
ATOM 608 C CA . SER A 1 81 ? 26.927 6.828 -39.590 1.00 96.38 81 SER A CA 1
ATOM 609 C C . SER A 1 81 ? 27.577 6.655 -38.219 1.00 96.38 81 SER A C 1
ATOM 611 O O . SER A 1 81 ? 26.908 6.206 -37.289 1.00 96.38 81 SER A O 1
ATOM 613 N N . ARG A 1 82 ? 28.825 7.104 -38.049 1.00 98.19 82 ARG A N 1
ATOM 614 C CA . ARG A 1 82 ? 29.509 7.139 -36.753 1.00 98.19 82 ARG A CA 1
ATOM 615 C C . ARG A 1 82 ? 28.778 8.034 -35.754 1.00 98.19 82 ARG A C 1
ATOM 617 O O . ARG A 1 82 ? 28.479 7.580 -34.654 1.00 98.19 82 ARG A O 1
ATOM 624 N N . LYS A 1 83 ? 28.402 9.256 -36.151 1.00 98.00 83 LYS A N 1
ATOM 625 C CA . LYS A 1 83 ? 27.620 10.173 -35.298 1.00 98.00 83 LYS A CA 1
ATOM 626 C C . LYS A 1 83 ? 26.285 9.558 -34.870 1.00 98.00 83 LYS A C 1
ATOM 628 O O . LYS A 1 83 ? 25.894 9.681 -33.711 1.00 98.00 83 LYS A O 1
ATOM 633 N N . ARG A 1 84 ? 25.596 8.856 -35.780 1.00 97.81 84 ARG A N 1
ATOM 634 C CA . ARG A 1 84 ? 24.355 8.129 -35.457 1.00 97.81 84 ARG A CA 1
ATOM 635 C C . ARG A 1 84 ? 24.590 6.977 -34.481 1.00 97.81 84 ARG A C 1
ATOM 637 O O . ARG A 1 84 ? 23.806 6.828 -33.550 1.00 97.81 84 ARG A O 1
ATOM 644 N N . ALA A 1 85 ? 25.655 6.198 -34.663 1.00 97.56 85 ALA A N 1
ATOM 645 C CA . ALA A 1 85 ? 26.007 5.111 -33.751 1.00 97.56 85 ALA A CA 1
ATOM 646 C C . ALA A 1 85 ? 26.347 5.633 -32.345 1.00 97.56 85 ALA A C 1
ATOM 648 O O . ALA A 1 85 ? 25.860 5.091 -31.357 1.00 97.56 85 ALA A O 1
ATOM 649 N N . GLU A 1 86 ? 27.103 6.730 -32.248 1.00 98.00 86 GLU A N 1
ATOM 650 C CA . GLU A 1 86 ? 27.415 7.384 -30.971 1.00 98.00 86 GLU A CA 1
ATOM 651 C C . GLU A 1 86 ? 26.149 7.919 -30.278 1.00 98.00 86 GLU A C 1
ATOM 653 O O . GLU A 1 86 ? 25.983 7.746 -29.070 1.00 98.00 86 GLU A O 1
ATOM 658 N N . ALA A 1 87 ? 25.219 8.524 -31.026 1.00 97.88 87 ALA A N 1
ATOM 659 C CA . ALA A 1 87 ? 23.938 8.977 -30.481 1.00 97.88 87 ALA A CA 1
ATOM 660 C C . ALA A 1 87 ? 23.060 7.807 -30.000 1.00 97.88 87 ALA A C 1
ATOM 662 O O . ALA A 1 87 ? 22.477 7.883 -28.918 1.00 97.88 87 ALA A O 1
ATOM 663 N N . ALA A 1 88 ? 22.999 6.716 -30.769 1.00 97.56 88 ALA A N 1
ATOM 664 C CA . ALA A 1 88 ? 22.275 5.507 -30.387 1.00 97.56 88 ALA A CA 1
ATOM 665 C C . ALA A 1 88 ? 22.877 4.852 -29.133 1.00 97.56 88 ALA A C 1
ATOM 667 O O . ALA A 1 88 ? 22.128 4.433 -28.255 1.00 97.56 88 ALA A O 1
ATOM 668 N N . GLY A 1 89 ? 24.210 4.828 -29.013 1.00 98.12 89 GLY A N 1
ATOM 669 C CA . GLY A 1 89 ? 24.910 4.346 -27.820 1.00 98.12 89 GLY A CA 1
ATOM 670 C C . GLY A 1 89 ? 24.532 5.141 -26.570 1.00 98.12 89 GLY A C 1
ATOM 671 O O . GLY A 1 89 ? 24.079 4.559 -25.588 1.00 98.12 89 GLY A O 1
ATOM 672 N N . LYS A 1 90 ? 24.592 6.477 -26.641 1.00 98.00 90 LYS A N 1
ATOM 673 C CA . LYS A 1 90 ? 24.180 7.355 -25.528 1.00 98.00 90 LYS A CA 1
ATOM 674 C C . LYS A 1 90 ? 22.713 7.164 -25.139 1.00 98.00 90 LYS A C 1
ATOM 676 O O . LYS A 1 90 ? 22.377 7.203 -23.959 1.00 98.00 90 LYS A O 1
ATOM 681 N N . LEU A 1 91 ? 21.834 6.959 -26.121 1.00 97.88 91 LEU A N 1
ATOM 682 C CA . LEU A 1 91 ? 20.415 6.711 -25.868 1.00 97.88 91 LEU A CA 1
ATOM 683 C C . LEU A 1 91 ? 20.184 5.347 -25.203 1.00 97.88 91 LEU A C 1
ATOM 685 O O . LEU A 1 91 ? 19.365 5.249 -24.292 1.00 97.88 91 LEU A O 1
ATOM 689 N N . ALA A 1 92 ? 20.925 4.315 -25.612 1.00 97.38 92 ALA A N 1
ATOM 690 C CA . ALA A 1 92 ? 20.873 2.998 -24.985 1.00 97.38 92 ALA A CA 1
ATOM 691 C C . ALA A 1 92 ? 21.377 3.039 -23.533 1.00 97.38 92 ALA A C 1
ATOM 693 O O . ALA A 1 92 ? 20.725 2.483 -22.652 1.00 97.38 92 ALA A O 1
ATOM 694 N N . GLU A 1 93 ? 22.477 3.749 -23.265 1.00 97.81 93 GLU A N 1
ATOM 695 C CA . GLU A 1 93 ? 22.999 3.959 -21.907 1.00 97.81 93 GLU A CA 1
ATOM 696 C C . GLU A 1 93 ? 21.994 4.701 -21.017 1.00 97.81 93 GLU A C 1
ATOM 698 O O . GLU A 1 93 ? 21.709 4.262 -19.902 1.00 97.81 93 GLU A O 1
ATOM 703 N N . ALA A 1 94 ? 21.397 5.787 -21.521 1.00 97.25 94 ALA A N 1
ATOM 704 C CA . ALA A 1 94 ? 20.372 6.531 -20.792 1.00 97.25 94 ALA A CA 1
ATOM 705 C C . ALA A 1 94 ? 19.128 5.671 -20.510 1.00 97.25 94 ALA A C 1
ATOM 707 O O . ALA A 1 94 ? 18.582 5.711 -19.406 1.00 97.25 94 ALA A O 1
ATOM 708 N N . SER A 1 95 ? 18.701 4.859 -21.482 1.00 96.62 95 SER A N 1
ATOM 709 C CA . SER A 1 95 ? 17.570 3.944 -21.321 1.00 96.62 95 SER A CA 1
ATOM 710 C C . SER A 1 95 ? 17.864 2.844 -20.297 1.00 96.62 95 SER A C 1
ATOM 712 O O . SER A 1 95 ? 17.012 2.568 -19.454 1.00 96.62 95 SER A O 1
ATOM 714 N N . ALA A 1 96 ? 19.067 2.264 -20.309 1.00 97.88 96 ALA A N 1
ATOM 715 C CA . ALA A 1 96 ? 19.483 1.273 -19.319 1.00 97.88 96 ALA A CA 1
ATOM 716 C C . ALA A 1 96 ? 19.495 1.867 -17.900 1.00 97.88 96 ALA A C 1
ATOM 718 O O . ALA A 1 96 ? 18.908 1.289 -16.986 1.00 97.88 96 ALA A O 1
ATOM 719 N N . ALA A 1 97 ? 20.063 3.067 -17.734 1.00 97.25 97 ALA A N 1
ATOM 720 C CA . ALA A 1 97 ? 20.055 3.771 -16.455 1.00 97.25 97 ALA A CA 1
ATOM 721 C C . ALA A 1 97 ? 18.627 4.063 -15.960 1.00 97.25 97 ALA A C 1
ATOM 723 O O . ALA A 1 97 ? 18.338 3.915 -14.772 1.00 97.25 97 ALA A O 1
ATOM 724 N N . GLN A 1 98 ? 17.711 4.435 -16.861 1.00 97.44 98 GLN A N 1
ATOM 725 C CA . GLN A 1 98 ? 16.306 4.649 -16.515 1.00 97.44 98 GLN A CA 1
ATOM 726 C C . GLN A 1 98 ? 15.619 3.353 -16.063 1.00 97.44 98 GLN A C 1
ATOM 728 O O . GLN A 1 98 ? 14.887 3.372 -15.076 1.00 97.44 98 GLN A O 1
ATOM 733 N N . VAL A 1 99 ? 15.869 2.228 -16.741 1.00 98.00 99 VAL A N 1
ATOM 734 C CA . VAL A 1 99 ? 15.327 0.917 -16.344 1.00 98.00 99 VAL A CA 1
ATOM 735 C C . VAL A 1 99 ? 15.797 0.525 -14.942 1.00 98.00 99 VAL A C 1
ATOM 737 O O . VAL A 1 99 ? 14.994 0.032 -14.150 1.00 98.00 99 VAL A O 1
ATOM 740 N N . ASP A 1 100 ? 17.059 0.782 -14.600 1.00 97.81 100 ASP A N 1
ATOM 741 C CA . ASP A 1 100 ? 17.578 0.495 -13.260 1.00 97.81 100 ASP A CA 1
ATOM 742 C C . ASP A 1 100 ? 16.950 1.386 -12.180 1.00 97.81 100 ASP A C 1
ATOM 744 O O . ASP A 1 100 ? 16.645 0.904 -11.087 1.00 97.81 100 ASP A O 1
ATOM 748 N N . VAL A 1 101 ? 16.703 2.666 -12.477 1.00 98.06 101 VAL A N 1
ATOM 749 C CA . VAL A 1 101 ? 15.978 3.569 -11.566 1.00 98.06 101 VAL A CA 1
ATOM 750 C C . VAL A 1 101 ? 14.540 3.095 -11.350 1.00 98.06 101 VAL A C 1
ATOM 752 O O . VAL A 1 101 ? 14.087 3.033 -10.208 1.00 98.06 101 VAL A O 1
ATOM 755 N N . GLU A 1 102 ? 13.828 2.723 -12.414 1.00 97.19 102 GLU A N 1
ATOM 756 C CA . GLU A 1 102 ? 12.454 2.215 -12.311 1.00 97.19 102 GLU A CA 1
ATOM 757 C C . GLU A 1 102 ? 12.388 0.869 -11.575 1.00 97.19 102 GLU A C 1
ATOM 759 O O . GLU A 1 102 ? 11.474 0.651 -10.779 1.00 97.19 102 GLU A O 1
ATOM 764 N N . ARG A 1 103 ? 13.386 -0.010 -11.750 1.00 97.94 103 ARG A N 1
ATOM 765 C CA . ARG A 1 103 ? 13.503 -1.245 -10.961 1.00 97.94 103 ARG A CA 1
ATOM 766 C C . ARG A 1 103 ? 13.636 -0.938 -9.467 1.00 97.94 103 ARG A C 1
ATOM 768 O O . ARG A 1 103 ? 12.881 -1.503 -8.682 1.00 97.94 103 ARG A O 1
ATOM 775 N N . LYS A 1 104 ? 14.528 -0.020 -9.079 1.00 97.94 104 LYS A N 1
ATOM 776 C CA . LYS A 1 104 ? 14.703 0.371 -7.667 1.00 97.94 104 LYS A CA 1
ATOM 777 C C . LYS A 1 104 ? 13.432 0.977 -7.076 1.00 97.94 104 LYS A C 1
ATOM 779 O O . LYS A 1 104 ? 13.012 0.580 -5.997 1.00 97.94 104 LYS A O 1
ATOM 784 N N . ARG A 1 105 ? 12.767 1.872 -7.815 1.00 97.06 105 ARG A N 1
ATOM 785 C CA . ARG A 1 105 ? 11.476 2.448 -7.399 1.00 97.06 105 ARG A CA 1
ATOM 786 C C . ARG A 1 105 ? 10.408 1.380 -7.196 1.00 97.06 105 ARG A C 1
ATOM 788 O O . ARG A 1 105 ? 9.624 1.473 -6.258 1.00 97.06 105 ARG A O 1
ATOM 795 N N . LYS A 1 106 ? 10.370 0.372 -8.070 1.00 98.06 106 LYS A N 1
ATOM 796 C CA . LYS A 1 106 ? 9.453 -0.759 -7.933 1.00 98.06 106 LYS A CA 1
ATOM 797 C C . LYS A 1 106 ? 9.748 -1.566 -6.665 1.00 98.06 106 LYS A C 1
ATOM 799 O O . LYS A 1 106 ? 8.814 -1.855 -5.928 1.00 98.06 106 LYS A O 1
ATOM 804 N N . GLU A 1 107 ? 11.011 -1.889 -6.396 1.00 98.19 107 GLU A N 1
ATOM 805 C CA . GLU A 1 107 ? 11.423 -2.610 -5.179 1.00 98.19 107 GLU A CA 1
ATOM 806 C C . GLU A 1 107 ? 11.060 -1.826 -3.901 1.00 98.19 107 GLU A C 1
ATOM 808 O O . GLU A 1 107 ? 10.493 -2.390 -2.965 1.00 98.19 107 GLU A O 1
ATOM 813 N N . GLU A 1 108 ? 11.296 -0.510 -3.882 1.00 98.00 108 GLU A N 1
ATOM 814 C CA . GLU A 1 108 ? 10.911 0.382 -2.775 1.00 98.00 108 GLU A CA 1
ATOM 815 C C . GLU A 1 108 ? 9.384 0.451 -2.578 1.00 98.00 108 GLU A C 1
ATOM 817 O O . GLU A 1 108 ? 8.887 0.434 -1.445 1.00 98.00 108 GLU A O 1
ATOM 822 N N . ALA A 1 109 ? 8.620 0.501 -3.674 1.00 97.25 109 ALA A N 1
ATOM 823 C CA . ALA A 1 109 ? 7.161 0.501 -3.633 1.00 97.25 109 ALA A CA 1
ATOM 824 C C . ALA A 1 109 ? 6.598 -0.841 -3.137 1.00 97.25 109 ALA A C 1
ATOM 826 O O . ALA A 1 109 ? 5.660 -0.852 -2.341 1.00 97.25 109 ALA A O 1
ATOM 827 N N . GLU A 1 110 ? 7.175 -1.968 -3.563 1.00 97.94 110 GLU A N 1
ATOM 828 C CA . GLU A 1 110 ? 6.794 -3.304 -3.092 1.00 97.94 110 GLU A CA 1
ATOM 829 C C . GLU A 1 110 ? 7.077 -3.478 -1.593 1.00 97.94 110 GLU A C 1
ATOM 831 O O . GLU A 1 110 ? 6.216 -3.985 -0.871 1.00 97.94 110 GLU A O 1
ATOM 836 N N . ALA A 1 111 ? 8.220 -2.986 -1.102 1.00 97.81 111 ALA A N 1
ATOM 837 C CA . ALA A 1 111 ? 8.529 -2.974 0.329 1.00 97.81 111 ALA A CA 1
ATOM 838 C C . ALA A 1 111 ? 7.516 -2.129 1.125 1.00 97.81 111 ALA A C 1
ATOM 840 O O . ALA A 1 111 ? 6.940 -2.605 2.103 1.00 97.81 111 ALA A O 1
ATOM 841 N N . SER A 1 112 ? 7.210 -0.918 0.647 1.00 97.25 112 SER A N 1
ATOM 842 C CA . SER A 1 112 ? 6.223 -0.032 1.285 1.00 97.25 112 SER A CA 1
ATOM 843 C C . SER A 1 112 ? 4.817 -0.649 1.318 1.00 97.25 112 SER A C 1
ATOM 845 O O . SER A 1 112 ? 4.084 -0.499 2.296 1.00 97.25 112 SER A O 1
ATOM 847 N N . LEU A 1 113 ? 4.425 -1.369 0.261 1.00 97.94 113 LEU A N 1
ATOM 848 C CA . LEU A 1 113 ? 3.152 -2.092 0.212 1.00 97.94 113 LEU A CA 1
ATOM 849 C C . LEU A 1 113 ? 3.106 -3.251 1.213 1.00 97.94 113 LEU A C 1
ATOM 851 O O . LEU A 1 113 ? 2.057 -3.477 1.820 1.00 97.94 113 LEU A O 1
ATOM 855 N N . ALA A 1 114 ? 4.214 -3.971 1.403 1.00 97.88 114 ALA A N 1
ATOM 856 C CA . ALA A 1 114 ? 4.301 -5.036 2.399 1.00 97.88 114 ALA A CA 1
ATOM 857 C C . ALA A 1 114 ? 4.156 -4.487 3.830 1.00 97.88 114 ALA A C 1
ATOM 859 O O . ALA A 1 114 ? 3.402 -5.050 4.629 1.00 97.88 114 ALA A O 1
ATOM 860 N N . ASP A 1 115 ? 4.798 -3.356 4.132 1.00 98.25 115 ASP A N 1
ATOM 861 C CA . ASP A 1 115 ? 4.685 -2.692 5.435 1.00 98.25 115 ASP A CA 1
ATOM 862 C C . ASP A 1 115 ? 3.247 -2.231 5.716 1.00 98.25 115 ASP A C 1
ATOM 864 O O . ASP A 1 115 ? 2.684 -2.549 6.769 1.00 98.25 115 ASP A O 1
ATOM 868 N N . LEU A 1 116 ? 2.599 -1.581 4.742 1.00 98.19 116 LEU A N 1
ATOM 869 C CA . LEU A 1 116 ? 1.193 -1.173 4.853 1.00 98.19 116 LEU A CA 1
ATOM 870 C C . LEU A 1 116 ? 0.244 -2.370 5.010 1.00 98.19 116 LEU A C 1
ATOM 872 O O . LEU A 1 116 ? -0.738 -2.295 5.754 1.00 98.19 116 LEU A O 1
ATOM 876 N N . ALA A 1 117 ? 0.517 -3.491 4.336 1.00 98.25 117 ALA A N 1
ATOM 877 C CA . ALA A 1 117 ? -0.277 -4.708 4.486 1.00 98.25 117 ALA A CA 1
AT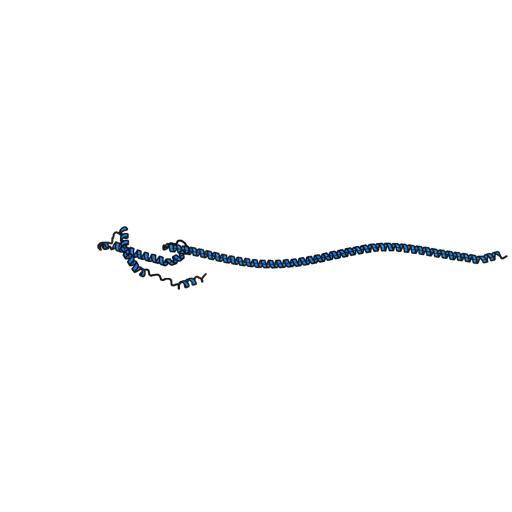OM 878 C C . ALA A 1 117 ? -0.178 -5.277 5.912 1.00 98.25 117 ALA A C 1
ATOM 880 O O . ALA A 1 117 ? -1.198 -5.656 6.496 1.00 98.25 117 ALA A O 1
ATOM 881 N N . ASN A 1 118 ? 1.023 -5.282 6.497 1.00 98.12 118 ASN A N 1
ATOM 882 C CA . ASN A 1 118 ? 1.243 -5.712 7.877 1.00 98.12 118 ASN A CA 1
ATOM 883 C C . ASN A 1 118 ? 0.532 -4.791 8.881 1.00 98.12 118 ASN A C 1
ATOM 885 O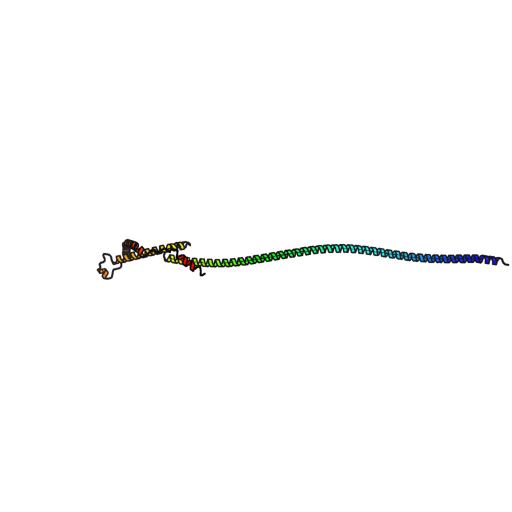 O . ASN A 1 118 ? -0.131 -5.277 9.802 1.00 98.12 118 ASN A O 1
ATOM 889 N N . GLU A 1 119 ? 0.594 -3.472 8.678 1.00 98.38 119 GLU A N 1
ATOM 890 C CA . GLU A 1 119 ? -0.129 -2.508 9.513 1.00 98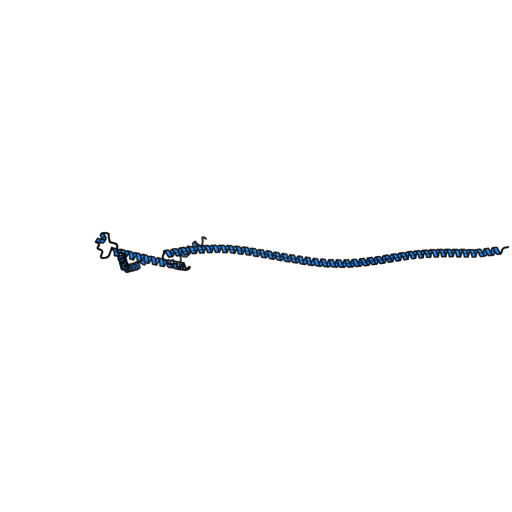.38 119 GLU A CA 1
ATOM 891 C C . GLU A 1 119 ? -1.649 -2.716 9.430 1.00 98.38 119 GLU A C 1
ATOM 893 O O . GLU A 1 119 ? -2.333 -2.751 10.457 1.00 98.38 119 GLU A O 1
ATOM 898 N N . ALA A 1 120 ? -2.189 -2.952 8.230 1.00 98.31 120 ALA A N 1
ATOM 899 C CA . ALA A 1 120 ? -3.609 -3.232 8.043 1.00 98.31 120 ALA A CA 1
ATOM 900 C C . ALA A 1 120 ? -4.056 -4.517 8.766 1.00 98.31 120 ALA A C 1
ATOM 902 O O . ALA A 1 120 ? -5.148 -4.553 9.343 1.00 98.31 120 ALA A O 1
ATOM 903 N N . ILE A 1 121 ? -3.225 -5.567 8.775 1.00 98.19 121 ILE A N 1
ATOM 904 C CA . ILE A 1 121 ? -3.485 -6.796 9.543 1.00 98.19 121 ILE A CA 1
ATOM 905 C C . ILE A 1 121 ? -3.489 -6.495 11.048 1.00 98.19 121 ILE A C 1
ATOM 907 O O . ILE A 1 121 ? -4.421 -6.898 11.751 1.00 98.19 121 ILE A O 1
ATOM 911 N N . ALA A 1 122 ? -2.503 -5.741 11.542 1.00 98.31 122 ALA A N 1
ATOM 912 C CA . ALA A 1 122 ? -2.416 -5.365 12.951 1.00 98.31 122 ALA A CA 1
ATOM 913 C C . ALA A 1 122 ? -3.622 -4.520 13.402 1.00 98.31 122 ALA A C 1
ATOM 915 O O . ALA A 1 122 ? -4.200 -4.774 14.462 1.00 98.31 122 ALA A O 1
ATOM 916 N N . LEU A 1 123 ? -4.049 -3.550 12.587 1.00 98.25 123 LEU A N 1
ATOM 917 C CA . LEU A 1 123 ? -5.228 -2.725 12.859 1.00 98.25 123 LEU A CA 1
ATOM 918 C C . LEU A 1 123 ? -6.523 -3.544 12.848 1.00 98.25 123 LEU A C 1
ATOM 920 O O . LEU A 1 123 ? -7.371 -3.340 13.717 1.00 98.25 123 LEU A O 1
ATOM 924 N N . ARG A 1 124 ? -6.673 -4.501 11.923 1.00 98.44 124 ARG A N 1
ATOM 925 C CA . ARG A 1 124 ? -7.824 -5.420 11.921 1.00 98.44 124 ARG A CA 1
ATOM 926 C C . ARG A 1 124 ? -7.877 -6.263 13.190 1.00 98.44 124 ARG A C 1
ATOM 928 O O . ARG A 1 124 ? -8.944 -6.357 13.785 1.00 98.44 124 ARG A O 1
ATOM 935 N N . SER A 1 125 ? -6.739 -6.800 13.632 1.00 98.12 125 SER A N 1
ATOM 936 C CA . SER A 1 125 ? -6.644 -7.560 14.885 1.00 98.12 125 SER A CA 1
ATOM 937 C C . SER A 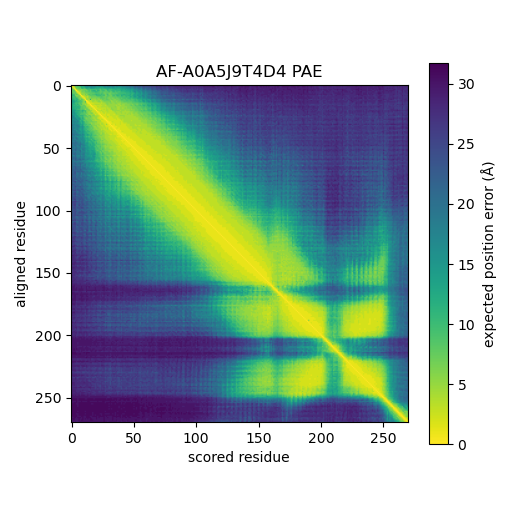1 125 ? -7.048 -6.714 16.104 1.00 98.12 125 SER A C 1
ATOM 939 O O . SER A 1 125 ? -7.896 -7.118 16.905 1.00 98.12 125 SER A O 1
ATOM 941 N N . LYS A 1 126 ? -6.546 -5.474 16.197 1.00 98.31 126 LYS A N 1
ATOM 942 C CA . LYS A 1 126 ? -6.963 -4.527 17.247 1.00 98.31 126 LYS A CA 1
ATOM 943 C C . LYS A 1 126 ? -8.460 -4.219 17.194 1.00 98.31 126 LYS A C 1
ATOM 945 O O . LYS A 1 126 ? -9.105 -4.142 18.233 1.00 98.31 126 LYS A O 1
ATOM 950 N N . ASN A 1 127 ? -9.027 -4.050 16.000 1.00 98.31 127 ASN A N 1
ATOM 951 C CA . ASN A 1 127 ? -10.457 -3.794 15.843 1.00 98.31 127 ASN A CA 1
ATOM 952 C C . ASN A 1 127 ? -11.301 -4.987 16.318 1.00 98.31 127 ASN A C 1
ATOM 954 O O . ASN A 1 127 ? -12.300 -4.790 17.008 1.00 98.31 127 ASN A O 1
ATOM 958 N N . THR A 1 128 ? -10.874 -6.219 16.015 1.00 98.06 128 THR A N 1
ATOM 959 C CA . THR A 1 128 ? -11.551 -7.426 16.508 1.00 98.06 128 THR A CA 1
ATOM 960 C C . THR A 1 128 ? -11.490 -7.552 18.031 1.00 98.06 128 THR A C 1
ATOM 962 O O . THR A 1 128 ? -12.514 -7.860 18.635 1.00 98.06 128 THR A O 1
ATOM 965 N N . ASP A 1 129 ? -10.350 -7.236 18.656 1.00 98.38 129 ASP A N 1
ATOM 966 C CA . ASP A 1 129 ? -10.197 -7.222 20.121 1.00 98.38 129 ASP A CA 1
ATOM 967 C C . ASP A 1 129 ? -11.101 -6.167 20.781 1.00 98.38 129 ASP A C 1
ATOM 969 O O . ASP A 1 129 ? -11.869 -6.473 21.692 1.00 98.38 129 ASP A O 1
ATOM 973 N N . LEU A 1 130 ? -11.092 -4.932 20.266 1.00 98.12 130 LEU A N 1
ATOM 974 C CA . LEU A 1 130 ? -11.954 -3.857 20.769 1.00 98.12 130 LEU A CA 1
ATOM 975 C C . LEU A 1 130 ? -13.442 -4.186 20.622 1.00 98.12 130 LEU A C 1
ATOM 977 O O . LEU A 1 130 ? -14.232 -3.870 21.511 1.00 98.12 130 LEU A O 1
ATOM 981 N N . LYS A 1 131 ? -13.835 -4.841 19.525 1.00 98.25 131 LYS A N 1
ATOM 982 C CA . LYS A 1 131 ? -15.210 -5.308 19.336 1.00 98.25 131 LYS A CA 1
ATOM 983 C C . LYS A 1 131 ? -15.589 -6.377 20.366 1.00 98.25 131 LYS A C 1
ATOM 985 O O . LYS A 1 131 ? -16.709 -6.337 20.865 1.00 98.25 131 LYS A O 1
ATOM 990 N N . GLY A 1 132 ? -14.671 -7.287 20.700 1.00 98.19 132 GLY A N 1
ATOM 991 C CA . GLY A 1 132 ? -14.853 -8.261 21.781 1.00 98.19 132 GLY A CA 1
ATOM 992 C C . GLY A 1 132 ? -15.098 -7.576 23.127 1.00 98.19 132 GLY A C 1
ATOM 993 O O . GLY A 1 132 ? -16.145 -7.777 23.735 1.00 98.19 132 GLY A O 1
ATOM 994 N N . LYS A 1 133 ? -14.205 -6.660 23.518 1.00 98.12 133 LYS A N 1
ATOM 995 C CA . LYS A 1 133 ? -14.325 -5.874 24.762 1.00 98.12 133 LYS A CA 1
ATOM 996 C C . LYS A 1 133 ? -15.610 -5.051 24.835 1.00 98.12 133 LYS A C 1
ATOM 998 O O . LYS A 1 133 ? -16.191 -4.899 25.907 1.00 98.12 133 LYS A O 1
ATOM 1003 N N . LEU A 1 134 ? -16.073 -4.518 23.703 1.00 98.31 134 LEU A N 1
ATOM 1004 C CA . LEU A 1 134 ? -17.343 -3.797 23.641 1.00 98.31 134 LEU A CA 1
ATOM 1005 C C . LEU A 1 134 ? -18.530 -4.721 23.939 1.00 98.31 134 LEU A C 1
ATOM 1007 O O . LEU A 1 134 ? -19.410 -4.331 24.700 1.00 98.31 134 LEU A O 1
ATOM 1011 N N . LEU A 1 135 ? -18.549 -5.931 23.371 1.00 97.81 135 LEU A N 1
ATOM 1012 C CA . LEU A 1 135 ? -19.603 -6.916 23.638 1.00 97.81 135 LEU A CA 1
ATOM 1013 C C . LEU A 1 135 ? -19.592 -7.371 25.105 1.00 97.81 135 LEU A C 1
ATOM 1015 O O . LEU A 1 135 ? -20.651 -7.462 25.720 1.00 97.81 135 LEU A O 1
ATOM 1019 N N . GLU A 1 136 ? -18.411 -7.596 25.684 1.00 98.12 136 GLU A N 1
ATOM 1020 C CA . GLU A 1 136 ? -18.262 -7.915 27.112 1.00 98.12 136 GLU A CA 1
ATOM 1021 C C . GLU A 1 136 ? -18.791 -6.783 28.001 1.00 98.12 136 GLU A C 1
ATOM 1023 O O . GLU A 1 136 ? -19.580 -7.017 28.916 1.00 98.12 136 GLU A O 1
ATOM 1028 N N . SER A 1 137 ? -18.423 -5.535 27.697 1.00 97.50 137 SER A N 1
ATOM 1029 C CA . SER A 1 137 ? -18.912 -4.363 28.425 1.00 97.50 137 SER A CA 1
ATOM 1030 C C . SER A 1 137 ? -20.431 -4.201 28.306 1.00 97.50 137 SER A C 1
ATOM 1032 O O . SER A 1 137 ? -21.093 -3.926 29.306 1.00 97.50 137 SER A O 1
ATOM 1034 N N . GLN A 1 138 ? -21.002 -4.425 27.119 1.00 98.06 138 GLN A N 1
ATOM 1035 C CA . GLN A 1 138 ? -22.452 -4.406 26.913 1.00 98.06 138 GLN A CA 1
ATOM 1036 C C . GLN A 1 138 ? -23.157 -5.477 27.753 1.00 98.06 138 GLN A C 1
ATOM 1038 O O . GLN A 1 138 ? -24.137 -5.166 28.430 1.00 98.06 138 GLN A O 1
ATOM 1043 N N . ALA A 1 139 ? -22.626 -6.702 27.785 1.00 97.31 139 ALA A N 1
ATOM 1044 C CA . ALA A 1 139 ? -23.170 -7.777 28.610 1.00 97.31 139 ALA A CA 1
ATOM 1045 C C . ALA A 1 139 ? -23.131 -7.432 30.112 1.00 97.31 139 ALA A C 1
ATOM 1047 O O . ALA A 1 139 ? -24.110 -7.662 30.823 1.00 97.31 139 ALA A O 1
ATOM 1048 N N . LEU A 1 140 ? -22.040 -6.826 30.594 1.00 97.19 140 LEU A N 1
ATOM 1049 C CA . LEU A 1 140 ? -21.932 -6.363 31.983 1.00 97.19 140 LEU A CA 1
ATOM 1050 C C . LEU A 1 140 ? -22.943 -5.255 32.308 1.00 97.19 140 LEU A C 1
ATOM 1052 O O . LEU A 1 140 ? -23.571 -5.288 33.365 1.00 97.19 140 LEU A O 1
ATOM 1056 N N . VAL A 1 141 ? -23.150 -4.297 31.401 1.00 96.19 141 VAL A N 1
ATOM 1057 C CA . VAL A 1 141 ? -24.155 -3.233 31.578 1.00 96.19 141 VAL A CA 1
ATOM 1058 C C . VAL A 1 141 ? -25.572 -3.811 31.629 1.00 96.19 141 VAL A C 1
ATOM 1060 O O . VAL A 1 141 ? -26.380 -3.379 32.457 1.00 96.19 141 VAL A O 1
ATOM 1063 N N . GLU A 1 142 ? -25.883 -4.809 30.800 1.00 96.25 142 GLU A N 1
ATOM 1064 C CA . GLU A 1 142 ? -27.167 -5.512 30.864 1.00 96.25 142 GLU A CA 1
ATOM 1065 C C . GLU A 1 142 ? -27.355 -6.242 32.198 1.00 96.25 142 GLU A C 1
ATOM 1067 O O . GLU A 1 142 ? -28.425 -6.145 32.803 1.00 96.25 142 GLU A O 1
ATOM 1072 N N . GLN A 1 143 ? -26.323 -6.935 32.690 1.00 96.69 143 GLN A N 1
ATOM 1073 C CA . GLN A 1 143 ? -26.362 -7.600 33.995 1.00 96.69 143 GLN A CA 1
ATOM 1074 C C . GLN A 1 143 ? -26.571 -6.600 35.138 1.00 96.69 143 GLN A C 1
ATOM 1076 O O . GLN A 1 143 ? -27.455 -6.804 35.969 1.00 96.69 143 GLN A O 1
ATOM 1081 N N . LEU A 1 144 ? -25.826 -5.491 35.148 1.00 91.94 144 LEU A N 1
ATOM 1082 C CA . LEU A 1 144 ? -25.988 -4.423 36.139 1.00 91.94 144 LEU A CA 1
ATOM 1083 C C . LEU A 1 144 ? -27.387 -3.803 36.090 1.00 91.94 144 LEU A C 1
ATOM 1085 O O . LEU A 1 144 ? -27.974 -3.525 37.132 1.00 91.94 144 LEU A O 1
ATOM 1089 N N . SER A 1 145 ? -27.952 -3.631 34.895 1.00 90.06 145 SER A N 1
ATOM 1090 C CA . SER A 1 145 ? -29.314 -3.112 34.732 1.00 90.06 145 SER A CA 1
ATOM 1091 C C . SER A 1 145 ? -30.361 -4.059 35.322 1.00 90.06 145 SER A C 1
ATOM 1093 O O . SER A 1 145 ? -31.293 -3.597 35.982 1.00 90.06 145 SER A O 1
ATOM 1095 N N . ARG A 1 146 ? -30.196 -5.378 35.139 1.00 92.81 146 ARG A N 1
ATOM 1096 C CA . ARG A 1 146 ? -31.068 -6.392 35.757 1.00 92.81 146 ARG A CA 1
ATOM 1097 C C . ARG A 1 146 ? -30.945 -6.381 37.278 1.00 92.81 146 ARG A C 1
ATOM 1099 O O . ARG A 1 146 ? -31.956 -6.246 37.956 1.00 92.81 146 ARG A O 1
ATOM 1106 N N . LEU A 1 147 ? -29.719 -6.417 37.802 1.00 90.31 147 LEU A N 1
ATOM 1107 C CA . LEU A 1 147 ? -29.458 -6.366 39.245 1.00 90.31 147 LEU A CA 1
ATOM 1108 C C . LEU A 1 147 ? -30.034 -5.101 39.889 1.00 90.31 147 LEU A C 1
ATOM 1110 O O . LEU A 1 147 ? -30.642 -5.163 40.956 1.00 90.31 147 LEU A O 1
ATOM 1114 N N . ARG A 1 148 ? -29.895 -3.952 39.222 1.00 86.88 148 ARG A N 1
ATOM 1115 C CA . ARG A 1 148 ? -30.495 -2.694 39.671 1.00 86.88 148 ARG A CA 1
ATOM 1116 C C . ARG A 1 148 ? -32.018 -2.791 39.740 1.00 86.88 148 ARG A C 1
ATOM 1118 O O . ARG A 1 148 ? -32.603 -2.319 40.711 1.00 86.88 148 ARG A O 1
ATOM 1125 N N . LEU A 1 149 ? -32.660 -3.383 38.733 1.00 87.31 149 LEU A N 1
ATOM 1126 C CA . LEU A 1 149 ? -34.113 -3.558 38.720 1.00 87.31 149 LEU A CA 1
ATOM 1127 C C . LEU A 1 149 ? -34.581 -4.495 39.845 1.00 87.31 149 LEU A C 1
ATOM 1129 O O . LEU A 1 149 ? -35.555 -4.181 40.530 1.00 87.31 149 LEU A O 1
ATOM 1133 N N . ASP A 1 150 ? -33.863 -5.595 40.072 1.00 88.56 150 ASP A N 1
ATOM 1134 C CA . ASP A 1 150 ? -34.148 -6.547 41.151 1.00 88.56 150 ASP A CA 1
ATOM 1135 C C . ASP A 1 150 ? -34.013 -5.892 42.535 1.00 88.56 150 ASP A C 1
ATOM 1137 O O . ASP A 1 150 ? -34.867 -6.085 43.409 1.00 88.56 150 ASP A O 1
ATOM 1141 N N . LEU A 1 151 ? -32.983 -5.059 42.725 1.00 85.31 151 LEU A N 1
ATOM 1142 C CA . LEU A 1 151 ? -32.789 -4.279 43.946 1.00 85.31 151 LEU A CA 1
ATOM 1143 C C . LEU A 1 151 ? -33.930 -3.278 44.157 1.00 85.31 151 LEU A C 1
ATOM 1145 O O . LEU A 1 151 ? -34.539 -3.270 45.224 1.00 85.31 151 LEU A O 1
ATOM 1149 N N . VAL A 1 152 ? -34.277 -2.489 43.135 1.00 84.81 152 VAL A N 1
ATOM 1150 C CA . VAL A 1 152 ? -35.404 -1.542 43.200 1.00 84.81 152 VAL A CA 1
ATOM 1151 C C . VAL A 1 152 ? -36.706 -2.269 43.544 1.00 84.81 152 VAL A C 1
ATOM 1153 O O . VAL A 1 152 ? -37.449 -1.816 44.417 1.00 84.81 152 VAL A O 1
ATOM 1156 N N . SER A 1 153 ? -36.971 -3.427 42.926 1.00 86.50 153 SER A N 1
ATOM 1157 C CA . SER A 1 153 ? -38.146 -4.238 43.258 1.00 86.50 153 SER A CA 1
ATOM 1158 C C . SER A 1 153 ? -38.117 -4.737 44.703 1.00 86.50 153 SER A C 1
ATOM 1160 O O . SER A 1 153 ? -39.178 -4.820 45.323 1.00 86.50 153 SER A O 1
ATOM 1162 N N . SER A 1 154 ? -36.947 -5.093 45.231 1.00 86.31 154 SER A N 1
ATOM 1163 C CA . SER A 1 154 ? -36.794 -5.583 46.604 1.00 86.31 154 SER A CA 1
ATOM 1164 C C . SER A 1 154 ? -36.989 -4.461 47.628 1.00 86.31 154 SER A C 1
ATOM 1166 O O . SER A 1 154 ? -37.750 -4.637 48.578 1.00 86.31 154 SER A O 1
ATOM 1168 N N . CYS A 1 155 ? -36.408 -3.283 47.390 1.00 83.69 155 CYS A N 1
ATOM 1169 C CA . CYS A 1 155 ? -36.615 -2.077 48.198 1.00 83.69 155 CYS A CA 1
ATOM 1170 C C . CYS A 1 155 ? -38.092 -1.649 48.219 1.00 83.69 155 CYS A C 1
ATOM 1172 O O . CYS A 1 155 ? -38.646 -1.365 49.281 1.00 83.69 155 CYS A O 1
ATOM 1174 N N . ALA A 1 156 ? -38.776 -1.697 47.071 1.00 84.62 156 ALA A N 1
ATOM 1175 C CA . ALA A 1 156 ? -40.203 -1.389 47.003 1.00 84.62 156 ALA A CA 1
ATOM 1176 C C . ALA A 1 156 ? -41.058 -2.342 47.864 1.00 84.62 156 ALA A C 1
ATOM 1178 O O . ALA A 1 156 ? -42.019 -1.900 48.494 1.00 84.62 156 ALA A O 1
ATOM 1179 N N . ARG A 1 157 ? -40.704 -3.637 47.947 1.00 85.94 157 ARG A N 1
ATOM 1180 C CA . ARG A 1 157 ? -41.423 -4.614 48.795 1.00 85.94 157 ARG A CA 1
ATOM 1181 C C . ARG A 1 157 ? -41.324 -4.302 50.285 1.00 85.94 157 ARG A C 1
ATOM 1183 O O . ARG A 1 157 ? -42.250 -4.632 51.016 1.00 85.94 157 ARG A O 1
ATOM 1190 N N . VAL A 1 158 ? -40.239 -3.668 50.727 1.00 83.50 158 VAL A N 1
ATOM 1191 C CA . VAL A 1 158 ? -40.063 -3.223 52.121 1.00 83.50 158 VAL A CA 1
ATOM 1192 C C . VAL A 1 158 ? -40.537 -1.780 52.345 1.00 83.50 158 VAL A C 1
ATOM 1194 O O . VAL A 1 158 ? -40.278 -1.195 53.391 1.00 83.50 158 VAL A O 1
ATOM 1197 N N . GLY A 1 159 ? -41.248 -1.187 51.380 1.00 82.81 159 GLY A N 1
ATOM 1198 C CA . GLY A 1 159 ? -41.831 0.151 51.508 1.00 82.81 159 GLY A CA 1
ATOM 1199 C C . GLY A 1 159 ? -40.842 1.306 51.325 1.00 82.81 159 GLY A C 1
ATOM 1200 O O . GLY A 1 159 ? -41.214 2.457 51.559 1.00 82.81 159 GLY A O 1
ATOM 1201 N N . MET A 1 160 ? -39.608 1.036 50.886 1.00 83.00 160 MET A N 1
ATOM 1202 C CA . MET A 1 160 ? -38.654 2.087 50.525 1.00 83.00 160 MET A CA 1
ATOM 1203 C C . MET A 1 160 ? -39.020 2.673 49.158 1.00 83.00 160 MET A C 1
ATOM 1205 O O . MET A 1 160 ? -39.317 1.947 48.205 1.00 83.00 160 MET A O 1
ATOM 1209 N N . LYS A 1 161 ? -39.019 4.004 49.053 1.00 78.50 161 LYS A N 1
ATOM 1210 C CA . LYS A 1 161 ? -39.336 4.710 47.806 1.00 78.50 161 LYS A CA 1
ATOM 1211 C C . LYS A 1 161 ? -38.064 4.909 46.995 1.00 78.50 161 LYS A C 1
ATOM 1213 O O . LYS A 1 161 ? -37.171 5.604 47.452 1.00 78.50 161 LYS A O 1
ATOM 1218 N N . MET A 1 162 ? -38.019 4.341 45.796 1.00 71.81 162 MET A N 1
ATOM 1219 C CA . MET A 1 162 ? -36.972 4.591 44.802 1.00 71.81 162 MET A CA 1
ATOM 1220 C C . MET A 1 162 ? -37.493 5.569 43.747 1.00 71.81 162 MET A C 1
ATOM 1222 O O . MET A 1 162 ? -38.558 5.346 43.169 1.00 71.81 162 MET A O 1
ATOM 1226 N N . THR A 1 163 ? -36.747 6.635 43.490 1.00 70.81 163 THR A N 1
ATOM 1227 C CA . THR A 1 163 ? -37.001 7.629 42.437 1.00 70.81 163 THR A CA 1
ATOM 1228 C C . THR A 1 163 ? -36.396 7.225 41.090 1.00 70.81 163 THR A C 1
ATOM 1230 O O . THR A 1 163 ? -36.827 7.721 40.049 1.00 70.81 163 THR A O 1
ATOM 1233 N N . GLY A 1 164 ? -35.473 6.257 41.082 1.00 65.88 164 GLY A N 1
ATOM 1234 C CA . GLY A 1 164 ? -34.879 5.706 39.864 1.00 65.88 164 GLY A CA 1
ATOM 1235 C C . GLY A 1 164 ? -33.608 6.432 39.424 1.00 65.88 164 GLY A C 1
ATOM 1236 O O . GLY A 1 164 ? -33.193 6.295 38.268 1.00 65.88 164 GLY A O 1
ATOM 1237 N N . GLU A 1 165 ? -32.954 7.160 40.328 1.00 73.81 165 GLU A N 1
ATOM 1238 C CA . GLU A 1 165 ? -31.636 7.751 40.087 1.00 73.81 165 GLU A CA 1
ATOM 1239 C C . GLU A 1 165 ? -30.525 6.691 40.176 1.00 73.81 165 GLU A C 1
ATOM 1241 O O . GLU A 1 165 ? -30.719 5.589 40.693 1.00 73.81 165 GLU A O 1
ATOM 1246 N N . ALA A 1 166 ? -29.367 6.957 39.565 1.00 63.34 166 ALA A N 1
ATOM 1247 C CA . ALA A 1 166 ? -28.295 5.963 39.450 1.00 63.34 166 ALA A CA 1
ATOM 1248 C C . ALA A 1 166 ? -27.514 5.754 40.762 1.00 63.34 166 ALA A C 1
ATOM 1250 O O . ALA A 1 166 ? -27.023 4.652 40.995 1.00 63.34 166 ALA A O 1
ATOM 1251 N N . SER A 1 167 ? -27.411 6.784 41.607 1.00 66.25 167 SER A N 1
ATOM 1252 C CA . SER A 1 167 ? -26.721 6.761 42.909 1.00 66.25 167 SER A CA 1
ATOM 1253 C C . SER A 1 167 ? -27.612 6.297 44.063 1.00 66.25 167 SER A C 1
ATOM 1255 O O . SER A 1 167 ? -27.125 5.691 45.015 1.00 66.25 167 SER A O 1
ATOM 1257 N N . GLU A 1 168 ? -28.919 6.519 43.949 1.00 71.88 168 GLU A N 1
ATOM 1258 C CA . GLU A 1 168 ? -29.917 6.209 44.975 1.00 71.88 168 GLU A CA 1
ATOM 1259 C C . GLU A 1 168 ? -29.907 4.738 45.451 1.00 71.88 168 GLU A C 1
ATOM 1261 O O . GLU A 1 168 ? -30.018 4.515 46.655 1.00 71.88 168 GLU A O 1
ATOM 1266 N N . PRO A 1 169 ? -29.696 3.711 44.596 1.00 71.56 169 PRO A N 1
ATOM 1267 C CA . PRO A 1 169 ? -29.644 2.330 45.061 1.00 71.56 169 PRO A CA 1
ATOM 1268 C C . PRO A 1 169 ? -28.507 2.049 46.044 1.00 71.56 169 PRO A C 1
ATOM 1270 O O . PRO A 1 169 ? -28.699 1.280 46.980 1.00 71.56 169 PRO A O 1
ATOM 1273 N N . ALA A 1 170 ? -27.339 2.668 45.858 1.00 73.94 170 ALA A N 1
ATOM 1274 C CA . ALA A 1 170 ? -26.204 2.478 46.759 1.00 73.94 170 ALA A CA 1
ATOM 1275 C C . ALA A 1 170 ? -26.479 3.110 48.131 1.00 73.94 170 ALA A C 1
ATOM 1277 O O . ALA A 1 170 ? -26.245 2.485 49.162 1.00 73.94 170 ALA A O 1
ATOM 1278 N N . GLU A 1 171 ? -27.040 4.318 48.140 1.00 77.94 171 GLU A N 1
ATOM 1279 C CA . GLU A 1 171 ? -27.425 5.015 49.370 1.00 77.94 171 GLU A CA 1
ATOM 1280 C C . GLU A 1 171 ? -28.538 4.266 50.118 1.00 77.94 171 GLU A C 1
ATOM 1282 O O . GLU A 1 171 ? -28.462 4.093 51.333 1.00 77.94 171 GLU A O 1
ATOM 1287 N N . GLN A 1 172 ? -29.528 3.729 49.402 1.00 75.19 172 GLN A N 1
ATOM 1288 C CA . GLN A 1 172 ? -30.603 2.950 50.019 1.00 75.19 172 GLN A CA 1
ATOM 1289 C C . GLN A 1 172 ? -30.148 1.595 50.549 1.00 75.19 172 GLN A C 1
ATOM 1291 O O . GLN A 1 172 ? -30.666 1.153 51.568 1.00 75.19 172 GLN A O 1
ATOM 1296 N N . VAL A 1 173 ? -29.183 0.929 49.910 1.00 78.81 173 VAL A N 1
ATOM 1297 C CA . VAL A 1 173 ? -28.600 -0.305 50.463 1.00 78.81 173 VAL A CA 1
ATOM 1298 C C . VAL A 1 173 ? -27.910 -0.024 51.797 1.00 78.81 173 VAL A C 1
ATOM 1300 O O . VAL A 1 173 ? -28.037 -0.826 52.722 1.00 78.81 173 VAL A O 1
ATOM 1303 N N . LEU A 1 174 ? -27.235 1.121 51.923 1.00 81.75 174 LEU A N 1
ATOM 1304 C CA . LEU A 1 174 ? -26.609 1.533 53.180 1.00 81.75 174 LEU A CA 1
ATOM 1305 C C . LEU A 1 174 ? -27.640 1.862 54.269 1.00 81.75 174 LEU A C 1
ATOM 1307 O O . LEU A 1 174 ? -27.374 1.609 55.443 1.00 81.75 174 LEU A O 1
ATOM 1311 N N . ASP A 1 175 ? -28.812 2.383 53.897 1.00 83.31 175 ASP A N 1
ATOM 1312 C CA . ASP A 1 175 ? -29.875 2.732 54.848 1.00 83.31 175 ASP A CA 1
ATOM 1313 C C . ASP A 1 175 ? -30.885 1.596 55.111 1.00 83.31 175 ASP A C 1
ATOM 1315 O O . ASP A 1 175 ? -31.637 1.628 56.086 1.00 83.31 175 ASP A O 1
ATOM 1319 N N . LEU A 1 176 ? -30.871 0.536 54.294 1.00 82.56 176 LEU A N 1
ATOM 1320 C CA . LEU A 1 176 ? -31.760 -0.622 54.416 1.00 82.56 176 LEU A CA 1
ATOM 1321 C C . LEU A 1 176 ? -31.751 -1.243 55.827 1.00 82.56 176 LEU A C 1
ATOM 1323 O O . LEU A 1 176 ? -32.835 -1.532 56.339 1.00 82.56 176 LEU A O 1
ATOM 1327 N N . PRO A 1 177 ? -30.601 -1.423 56.511 1.00 84.12 177 PRO A N 1
ATOM 1328 C CA . PRO A 1 177 ? -30.596 -1.932 57.881 1.00 84.12 177 PRO A CA 1
ATOM 1329 C C . PRO A 1 177 ? -31.335 -1.018 58.867 1.00 84.12 177 PRO A C 1
ATOM 1331 O O . PRO A 1 177 ? -32.022 -1.518 59.759 1.00 84.12 177 PRO A O 1
ATOM 1334 N N . ASN A 1 178 ? -31.224 0.305 58.708 1.00 85.94 178 ASN A N 1
ATOM 1335 C CA . ASN A 1 178 ? -31.915 1.268 59.569 1.00 85.94 178 ASN A CA 1
ATOM 1336 C C . ASN A 1 178 ? -33.424 1.243 59.314 1.00 85.94 178 ASN A C 1
ATOM 1338 O O . ASN A 1 178 ? -34.206 1.244 60.264 1.00 85.94 178 ASN A O 1
ATOM 1342 N N . HIS A 1 179 ? -33.830 1.167 58.044 1.00 87.81 179 HIS A N 1
ATOM 1343 C CA . HIS A 1 179 ? -35.239 1.078 57.660 1.00 87.81 179 HIS A CA 1
ATOM 1344 C C . HIS A 1 179 ? -35.891 -0.218 58.156 1.00 87.81 179 HIS A C 1
ATOM 1346 O O . HIS A 1 179 ? -36.962 -0.182 58.759 1.00 87.81 179 HIS A O 1
ATOM 1352 N N . VAL A 1 180 ? -35.222 -1.365 57.982 1.00 86.19 180 VAL A N 1
ATOM 1353 C CA . VAL A 1 180 ? -35.691 -2.657 58.517 1.00 86.19 180 VAL A CA 1
ATOM 1354 C C . VAL A 1 180 ? -35.851 -2.588 60.033 1.00 86.19 180 VAL A C 1
ATOM 1356 O O . VAL A 1 180 ? -36.870 -3.033 60.554 1.00 86.19 180 VAL A O 1
ATOM 1359 N N . ARG A 1 181 ? -34.901 -1.968 60.738 1.00 87.62 181 ARG A N 1
ATOM 1360 C CA . ARG A 1 181 ? -35.003 -1.775 62.185 1.00 87.62 181 ARG A CA 1
ATOM 1361 C C . ARG A 1 181 ? -36.203 -0.910 62.578 1.00 87.62 181 ARG A C 1
ATOM 1363 O O . ARG A 1 181 ? -36.892 -1.237 63.539 1.00 87.62 181 ARG A O 1
ATOM 1370 N N . ALA A 1 182 ? -36.469 0.174 61.851 1.00 88.94 182 ALA A N 1
ATOM 1371 C CA . ALA A 1 182 ? -37.637 1.013 62.109 1.00 88.94 182 ALA A CA 1
ATOM 1372 C C . ALA A 1 182 ? -38.950 0.225 61.940 1.00 88.94 182 ALA A C 1
ATOM 1374 O O . ALA A 1 182 ? -39.834 0.329 62.788 1.00 88.94 182 ALA A O 1
ATOM 1375 N N . LEU A 1 183 ? -39.043 -0.619 60.904 1.00 90.06 183 LEU A N 1
ATOM 1376 C CA . LEU A 1 183 ? -40.188 -1.510 60.688 1.00 90.06 183 LEU A CA 1
ATOM 1377 C C . LEU A 1 183 ? -40.334 -2.562 61.798 1.00 90.06 183 LEU A C 1
ATOM 1379 O O . LEU A 1 183 ? -41.450 -2.833 62.238 1.00 90.06 183 LEU A O 1
ATOM 1383 N N . GLU A 1 184 ? -39.231 -3.151 62.266 1.00 91.00 184 GLU A N 1
ATOM 1384 C CA . GLU A 1 184 ? -39.229 -4.096 63.392 1.00 91.00 184 GLU A CA 1
ATOM 1385 C C . GLU A 1 184 ? -39.733 -3.421 64.685 1.00 91.00 184 GLU A C 1
ATOM 1387 O O . GLU A 1 184 ? -40.605 -3.966 65.370 1.00 91.00 184 GLU A O 1
ATOM 1392 N N . GLU A 1 185 ? -39.247 -2.211 64.994 1.00 91.69 185 GLU A N 1
ATOM 1393 C CA . GLU A 1 185 ? -39.685 -1.421 66.155 1.00 91.69 185 GLU A CA 1
ATOM 1394 C C . GLU A 1 185 ? -41.175 -1.028 66.049 1.00 91.69 185 GLU A C 1
ATOM 1396 O O . GLU A 1 185 ? -41.921 -1.138 67.029 1.00 91.69 185 GLU A O 1
ATOM 1401 N N . GLU A 1 186 ? -41.644 -0.632 64.861 1.00 92.38 186 GLU A N 1
ATOM 1402 C CA . GLU A 1 186 ? -43.053 -0.312 64.600 1.00 92.38 186 GLU A CA 1
ATOM 1403 C C . GLU A 1 186 ? -43.963 -1.541 64.742 1.00 92.38 186 GLU A C 1
ATOM 1405 O O . GLU A 1 186 ? -45.028 -1.459 65.369 1.00 92.38 186 GLU A O 1
ATOM 1410 N N . ALA A 1 187 ? -43.547 -2.690 64.203 1.00 92.88 187 ALA A N 1
ATOM 1411 C CA . ALA A 1 187 ? -44.286 -3.944 64.299 1.00 92.88 187 ALA A CA 1
ATOM 1412 C C . ALA A 1 187 ? -44.396 -4.418 65.755 1.00 92.88 187 ALA A C 1
ATOM 1414 O O . ALA A 1 187 ? -45.489 -4.772 66.206 1.00 92.88 187 ALA A O 1
ATOM 1415 N N . MET A 1 188 ? -43.299 -4.351 66.518 1.00 93.50 188 MET A N 1
ATOM 1416 C CA . MET A 1 188 ? -43.295 -4.659 67.950 1.00 93.50 188 MET A CA 1
ATOM 1417 C C . MET A 1 188 ? -44.229 -3.718 68.720 1.00 93.50 188 MET A C 1
ATOM 1419 O O . MET A 1 188 ? -45.074 -4.178 69.490 1.00 93.50 188 MET A O 1
ATOM 1423 N N . GLY A 1 189 ? -44.133 -2.408 68.477 1.00 92.94 189 GLY A N 1
ATOM 1424 C CA . GLY A 1 189 ? -45.005 -1.414 69.103 1.00 92.94 189 GLY A CA 1
ATOM 1425 C C . GLY A 1 189 ? -46.485 -1.649 68.799 1.00 92.94 189 GLY A C 1
ATOM 1426 O O . GLY A 1 189 ? -47.326 -1.568 69.696 1.00 92.94 189 GLY A O 1
ATOM 1427 N N . SER A 1 190 ? -46.803 -1.992 67.550 1.00 91.69 190 SER A N 1
ATOM 1428 C CA . SER A 1 190 ? -48.164 -2.320 67.114 1.00 91.69 190 SER A CA 1
ATOM 1429 C C . SER A 1 190 ? -48.679 -3.604 67.766 1.00 91.69 190 SER A C 1
ATOM 1431 O O . SER A 1 190 ? -49.813 -3.630 68.238 1.00 91.69 190 SER A O 1
ATOM 1433 N N . GLY A 1 191 ? -47.840 -4.638 67.875 1.00 92.38 191 GLY A N 1
ATOM 1434 C CA . GLY A 1 191 ? -48.173 -5.879 68.576 1.00 92.38 191 GLY A CA 1
ATOM 1435 C C . GLY A 1 191 ? -48.448 -5.664 70.067 1.00 92.38 191 GLY A C 1
ATOM 1436 O O . GLY A 1 191 ? -49.443 -6.176 70.585 1.00 92.38 191 GLY A O 1
ATOM 1437 N N . ILE A 1 192 ? -47.626 -4.854 70.746 1.00 92.00 192 ILE A N 1
ATOM 1438 C CA . ILE A 1 192 ? -47.840 -4.472 72.152 1.00 92.00 192 ILE A CA 1
ATOM 1439 C C . ILE A 1 192 ? -49.168 -3.722 72.305 1.00 92.00 192 ILE A C 1
ATOM 1441 O O . ILE A 1 192 ? -49.971 -4.088 73.166 1.00 92.00 192 ILE A O 1
ATOM 1445 N N . ARG A 1 193 ? -49.422 -2.703 71.467 1.00 91.38 193 ARG A N 1
ATOM 1446 C CA . ARG A 1 193 ? -50.684 -1.942 71.488 1.00 91.38 193 ARG A CA 1
ATOM 1447 C C . ARG A 1 193 ? -51.886 -2.859 71.300 1.00 91.38 193 ARG A C 1
ATOM 1449 O O . ARG A 1 193 ? -52.756 -2.877 72.164 1.00 91.38 193 ARG A O 1
ATOM 1456 N N . ALA A 1 194 ? -51.894 -3.666 70.239 1.00 87.94 194 ALA A N 1
ATOM 1457 C CA . ALA A 1 194 ? -52.985 -4.591 69.946 1.00 87.94 194 ALA A CA 1
ATOM 1458 C C . ALA A 1 194 ? -53.241 -5.559 71.110 1.00 87.94 194 ALA A C 1
ATOM 1460 O O . ALA A 1 194 ? -54.384 -5.757 71.516 1.00 87.94 194 ALA A O 1
ATOM 1461 N N . THR A 1 195 ? -52.175 -6.106 71.698 1.00 87.12 195 THR A N 1
ATOM 1462 C CA . THR A 1 195 ? -52.264 -7.007 72.852 1.00 87.12 195 THR A CA 1
ATOM 1463 C C . THR A 1 195 ? -52.906 -6.310 74.054 1.00 87.12 195 THR A C 1
ATOM 1465 O O . THR A 1 195 ? -53.850 -6.840 74.637 1.00 87.12 195 THR A O 1
ATOM 1468 N N . LEU A 1 196 ? -52.458 -5.099 74.402 1.00 87.19 196 LEU A N 1
ATOM 1469 C CA . LEU A 1 196 ? -53.028 -4.324 75.510 1.00 87.19 196 LEU A CA 1
ATOM 1470 C C . LEU A 1 196 ? -54.485 -3.917 75.258 1.00 87.19 196 LEU A C 1
ATOM 1472 O O . LEU A 1 196 ? -55.292 -3.993 76.184 1.00 87.19 196 LEU A O 1
ATOM 1476 N N . THR A 1 197 ? -54.841 -3.538 74.029 1.00 85.88 197 THR A N 1
ATOM 1477 C CA . THR A 1 197 ? -56.227 -3.247 73.637 1.00 85.88 197 THR A CA 1
ATOM 1478 C C . THR A 1 197 ? -57.108 -4.482 73.799 1.00 85.88 197 THR A C 1
ATOM 1480 O O . THR A 1 197 ? -58.185 -4.391 74.389 1.00 85.88 197 THR A O 1
ATOM 1483 N N . VAL A 1 198 ? -56.645 -5.657 73.357 1.00 83.94 198 VAL A N 1
ATOM 1484 C CA . VAL A 1 198 ? -57.361 -6.927 73.561 1.00 83.94 198 VAL A CA 1
ATOM 1485 C C . VAL A 1 198 ? -57.534 -7.205 75.053 1.00 83.94 198 VAL A C 1
ATOM 1487 O O . VAL A 1 198 ? -58.660 -7.442 75.486 1.00 83.94 198 VAL A O 1
ATOM 1490 N N . PHE A 1 199 ? -56.478 -7.083 75.860 1.00 82.44 199 PHE A N 1
ATOM 1491 C CA . PHE A 1 199 ? -56.591 -7.259 77.309 1.00 82.44 199 PHE A CA 1
ATOM 1492 C C . PHE A 1 199 ? -57.603 -6.289 77.933 1.00 82.44 199 PHE A C 1
ATOM 1494 O O . PHE A 1 199 ? -58.486 -6.719 78.667 1.00 82.44 199 PHE A O 1
ATOM 1501 N N . ARG A 1 200 ? -57.546 -4.994 77.614 1.00 79.94 200 ARG A N 1
ATOM 1502 C CA . ARG A 1 200 ? -58.484 -4.005 78.169 1.00 79.94 200 ARG A CA 1
ATOM 1503 C C . ARG A 1 200 ? -59.922 -4.226 77.723 1.00 79.94 200 ARG A C 1
ATOM 1505 O O . ARG A 1 200 ? -60.829 -4.094 78.530 1.00 79.94 200 ARG A O 1
ATOM 1512 N N . SER A 1 201 ? -60.118 -4.619 76.471 1.00 77.25 201 SER A N 1
ATOM 1513 C CA . SER A 1 201 ? -61.442 -4.888 75.910 1.00 77.25 201 SER A CA 1
ATOM 1514 C C . SER A 1 201 ? -62.148 -6.097 76.547 1.00 77.25 201 SER A C 1
ATOM 1516 O O . SER A 1 201 ? -63.375 -6.130 76.557 1.00 77.25 201 SER A O 1
ATOM 1518 N N . HIS A 1 202 ? -61.395 -7.065 77.088 1.00 71.75 202 HIS A N 1
ATOM 1519 C CA . HIS A 1 202 ? -61.938 -8.292 77.693 1.00 71.75 202 HIS A CA 1
ATOM 1520 C C . HIS A 1 202 ? -61.906 -8.290 79.229 1.00 71.75 202 HIS A C 1
ATOM 1522 O O . HIS A 1 202 ? -62.687 -9.007 79.850 1.00 71.75 202 HIS A O 1
ATOM 1528 N N . PHE A 1 203 ? -61.012 -7.507 79.840 1.00 67.69 203 PHE A N 1
ATOM 1529 C CA . PHE A 1 203 ? -60.741 -7.527 81.281 1.00 67.69 203 PHE A CA 1
ATOM 1530 C C . PHE A 1 203 ? -60.902 -6.152 81.945 1.00 67.69 203 PHE A C 1
ATOM 1532 O O . PHE A 1 203 ? -60.247 -5.879 82.952 1.00 67.69 203 PHE A O 1
ATOM 1539 N N . ASP A 1 204 ? -61.738 -5.267 81.392 1.00 62.28 204 ASP A N 1
ATOM 1540 C CA . ASP A 1 204 ? -62.022 -3.977 82.026 1.00 62.28 204 ASP A CA 1
ATOM 1541 C C . ASP A 1 204 ? -62.488 -4.170 83.483 1.00 62.28 204 ASP A C 1
ATOM 1543 O O . ASP A 1 204 ? -63.203 -5.126 83.798 1.00 62.28 204 ASP A O 1
ATOM 1547 N N . ALA A 1 205 ? -62.091 -3.255 84.370 1.00 54.62 205 ALA A N 1
ATOM 1548 C CA . ALA A 1 205 ? -62.274 -3.332 85.821 1.00 54.62 205 ALA A CA 1
ATOM 1549 C C . ALA A 1 205 ? -63.751 -3.398 86.263 1.00 54.62 205 ALA A C 1
ATOM 1551 O O . ALA A 1 205 ? -64.028 -3.753 87.409 1.00 54.62 205 ALA A O 1
ATOM 1552 N N . ALA A 1 206 ? -64.694 -3.080 85.370 1.00 54.50 206 ALA A N 1
ATOM 1553 C CA . ALA A 1 206 ? -66.136 -3.188 85.593 1.00 54.50 206 ALA A CA 1
ATOM 1554 C C . ALA A 1 206 ? -66.745 -4.541 85.156 1.00 54.50 206 ALA A C 1
ATOM 1556 O O . ALA A 1 206 ? -67.937 -4.776 85.364 1.00 54.50 206 ALA A O 1
ATOM 1557 N N . THR A 1 207 ? -65.962 -5.435 84.547 1.00 54.94 207 THR A N 1
ATOM 1558 C CA . THR A 1 207 ? -66.447 -6.721 84.029 1.00 54.94 207 THR A CA 1
ATOM 1559 C C . THR A 1 207 ? -66.501 -7.746 85.162 1.00 54.94 207 THR A C 1
ATOM 1561 O O . THR A 1 207 ? -65.475 -8.246 85.622 1.00 54.94 207 THR A O 1
ATOM 1564 N N . GLU A 1 208 ? -67.704 -8.056 85.649 1.00 54.00 208 GLU A N 1
ATOM 1565 C CA . GLU A 1 208 ? -67.906 -9.063 86.695 1.00 54.00 208 GLU A CA 1
ATOM 1566 C C . GLU A 1 208 ? -67.341 -10.429 86.270 1.00 54.00 208 GLU A C 1
ATOM 1568 O O . GLU A 1 208 ? -67.620 -10.927 85.178 1.00 54.00 208 GLU A O 1
ATOM 1573 N N . VAL A 1 209 ? -66.600 -11.072 87.180 1.00 55.91 209 VAL A N 1
ATOM 1574 C CA . VAL A 1 209 ? -65.973 -12.403 87.021 1.00 55.91 209 VAL A CA 1
ATOM 1575 C C . VAL A 1 209 ? -66.940 -13.476 86.497 1.00 55.91 209 VAL A C 1
ATOM 1577 O O . VAL A 1 209 ? -66.520 -14.421 85.835 1.00 55.91 209 VAL A O 1
ATOM 1580 N N . VAL A 1 210 ? -68.243 -13.298 86.727 1.00 54.62 210 VAL A N 1
ATOM 1581 C CA . VAL A 1 210 ? -69.318 -14.174 86.241 1.00 54.62 210 VAL A CA 1
ATOM 1582 C C . VAL A 1 210 ? -69.421 -14.176 84.709 1.00 54.62 210 VAL A C 1
ATOM 1584 O O . VAL A 1 210 ? -69.509 -15.246 84.115 1.00 54.62 210 VAL A O 1
ATOM 1587 N N . ARG A 1 211 ? -69.306 -13.018 84.040 1.00 54.66 211 ARG A N 1
ATOM 1588 C CA . ARG A 1 211 ? -69.368 -12.937 82.564 1.00 54.66 211 ARG A CA 1
ATOM 1589 C C . ARG A 1 211 ? -68.138 -13.534 81.883 1.00 54.66 211 ARG A C 1
ATOM 1591 O O . ARG A 1 211 ? -68.240 -14.052 80.776 1.00 54.66 211 ARG A O 1
ATOM 1598 N N . MET A 1 212 ? -66.988 -13.516 82.559 1.00 55.19 212 MET A N 1
ATOM 1599 C CA . MET A 1 212 ? -65.770 -14.172 82.070 1.00 55.19 212 MET A CA 1
ATOM 1600 C C . MET A 1 212 ? -65.901 -15.705 82.055 1.00 55.19 212 MET A C 1
ATOM 1602 O O . MET A 1 212 ? -65.278 -16.360 81.222 1.00 55.19 212 MET A O 1
ATOM 1606 N N . ALA A 1 213 ? -66.727 -16.281 82.939 1.00 58.25 213 ALA A N 1
ATOM 1607 C CA . ALA A 1 213 ? -66.961 -17.725 83.018 1.00 58.25 213 ALA A CA 1
ATOM 1608 C C . ALA A 1 213 ? -67.980 -18.244 81.983 1.00 58.25 213 ALA A C 1
ATOM 1610 O O . ALA A 1 213 ? -67.945 -19.423 81.634 1.00 58.25 213 ALA A O 1
ATOM 1611 N N . GLU A 1 214 ? -68.862 -17.381 81.468 1.00 58.28 214 GLU A N 1
ATOM 1612 C CA . GLU A 1 214 ? -69.901 -17.738 80.484 1.00 58.28 214 GLU A CA 1
ATOM 1613 C C . GLU A 1 214 ? -69.395 -17.738 79.028 1.00 58.28 214 GLU A C 1
ATOM 1615 O O . GLU A 1 214 ? -70.108 -18.160 78.119 1.00 58.28 214 GLU A O 1
ATOM 1620 N N . GLY A 1 215 ? -68.150 -17.310 78.792 1.00 55.97 215 GLY A N 1
ATOM 1621 C CA . GLY A 1 215 ? -67.464 -17.452 77.503 1.00 55.97 215 GLY A CA 1
ATOM 1622 C C . GLY A 1 215 ? -67.980 -16.557 76.371 1.00 55.97 215 GLY A C 1
ATOM 1623 O O . GLY A 1 215 ? -67.506 -16.693 75.245 1.00 55.97 215 GLY A O 1
ATOM 1624 N N . PHE A 1 216 ? -68.915 -15.640 76.641 1.00 49.47 216 PHE A N 1
ATOM 1625 C CA . PHE A 1 216 ? -69.482 -14.740 75.636 1.00 49.47 216 PHE A CA 1
ATOM 1626 C C . PHE A 1 216 ? -69.405 -13.280 76.096 1.00 49.47 216 PHE A C 1
ATOM 1628 O O . PHE A 1 216 ? -70.225 -12.803 76.877 1.00 49.47 216 PHE A O 1
ATOM 1635 N N . VAL A 1 217 ? -68.409 -12.559 75.581 1.00 59.31 217 VAL A N 1
ATOM 1636 C CA . VAL A 1 217 ? -68.375 -11.093 75.603 1.00 59.31 217 VAL A CA 1
ATOM 1637 C C . VAL A 1 217 ? -68.753 -10.634 74.200 1.00 59.31 217 VAL A C 1
ATOM 1639 O O . VAL A 1 217 ? -68.109 -11.021 73.225 1.00 59.31 217 VAL A O 1
ATOM 1642 N N . GLU A 1 218 ? -69.833 -9.862 74.080 1.00 61.41 218 GLU A N 1
ATOM 1643 C CA . GLU A 1 218 ? -70.208 -9.235 72.812 1.00 61.41 218 GLU A CA 1
ATOM 1644 C C . GLU A 1 218 ? -69.052 -8.334 72.354 1.00 61.41 218 GLU A C 1
ATOM 1646 O O . GLU A 1 218 ? -68.515 -7.554 73.142 1.00 61.41 218 GLU A O 1
ATOM 1651 N N . GLY A 1 219 ? -68.601 -8.504 71.108 1.00 66.19 219 GLY A N 1
ATOM 1652 C CA . GLY A 1 219 ? -67.417 -7.809 70.608 1.00 66.19 219 GLY A CA 1
ATOM 1653 C C . GLY A 1 219 ? -67.566 -6.292 70.735 1.00 66.19 219 GLY A C 1
ATOM 1654 O O . GLY A 1 219 ? -68.594 -5.729 70.362 1.00 66.19 219 GLY A O 1
ATOM 1655 N N . ASN A 1 220 ? -66.529 -5.625 71.250 1.00 74.25 220 ASN A N 1
ATOM 1656 C CA . ASN A 1 220 ? -66.515 -4.169 71.341 1.00 74.25 220 ASN A CA 1
ATOM 1657 C C . ASN A 1 220 ? -66.720 -3.536 69.960 1.00 74.25 220 ASN A C 1
ATOM 1659 O O . ASN A 1 220 ? -66.169 -3.997 68.957 1.00 74.25 220 ASN A O 1
ATOM 1663 N N . SER A 1 221 ? -67.499 -2.453 69.912 1.00 81.94 221 SER A N 1
ATOM 1664 C CA . SER A 1 221 ? -67.712 -1.722 68.663 1.00 81.94 221 SER A CA 1
ATOM 1665 C C . SER A 1 221 ? -66.380 -1.172 68.122 1.00 81.94 221 SER A C 1
ATOM 1667 O O . SER A 1 221 ? -65.486 -0.861 68.918 1.00 81.94 221 SER A O 1
ATOM 1669 N N . PRO A 1 222 ? -66.233 -0.964 66.799 1.00 82.00 222 PRO A N 1
ATOM 1670 C CA . PRO A 1 222 ? -65.018 -0.375 66.235 1.00 82.00 222 PRO A CA 1
ATOM 1671 C C . PRO A 1 222 ? -64.637 0.967 66.877 1.00 82.00 222 PRO A C 1
ATOM 1673 O O . PRO A 1 222 ? -63.463 1.217 67.127 1.00 82.00 222 PRO A O 1
ATOM 1676 N N . ALA A 1 223 ? -65.623 1.808 67.213 1.00 84.81 223 ALA A N 1
ATOM 1677 C CA . ALA A 1 223 ? -65.386 3.084 67.890 1.00 84.81 223 ALA A CA 1
ATOM 1678 C C . ALA A 1 223 ? -64.826 2.897 69.312 1.00 84.81 223 ALA A C 1
ATOM 1680 O O . ALA A 1 223 ? -63.944 3.640 69.737 1.00 84.81 223 ALA A O 1
ATOM 1681 N N . THR A 1 224 ? -65.303 1.877 70.029 1.00 83.75 224 THR A N 1
ATOM 1682 C CA . THR A 1 224 ? -64.812 1.519 71.367 1.00 83.75 224 THR A CA 1
ATOM 1683 C C . THR A 1 224 ? -63.385 0.977 71.310 1.00 83.75 224 THR A C 1
ATOM 1685 O O . THR A 1 224 ? -62.564 1.339 72.146 1.00 83.75 224 THR A O 1
ATOM 1688 N N . LEU A 1 225 ? -63.059 0.155 70.308 1.00 83.06 225 LEU A N 1
ATOM 1689 C CA . LEU A 1 225 ? -61.702 -0.368 70.121 1.00 83.06 225 LEU A CA 1
ATOM 1690 C C . LEU A 1 225 ? -60.689 0.742 69.820 1.00 83.06 225 LEU A C 1
ATOM 1692 O O . LEU A 1 225 ? -59.597 0.719 70.380 1.00 83.06 225 LEU A O 1
ATOM 1696 N N . VAL A 1 226 ? -61.066 1.737 69.011 1.00 88.00 226 VAL A N 1
ATOM 1697 C CA . VAL A 1 226 ? -60.226 2.919 68.754 1.00 88.00 226 VAL A CA 1
ATOM 1698 C C . VAL A 1 226 ? -59.990 3.708 70.043 1.00 88.00 226 VAL A C 1
ATOM 1700 O O . VAL A 1 226 ? -58.852 4.043 70.350 1.00 88.00 226 VAL A O 1
ATOM 1703 N N . ALA A 1 227 ? -61.033 3.957 70.842 1.00 87.88 227 ALA A N 1
ATOM 1704 C CA . ALA A 1 227 ? -60.886 4.662 72.117 1.00 87.88 227 ALA A CA 1
ATOM 1705 C C . ALA A 1 227 ? -59.976 3.911 73.109 1.00 87.88 227 ALA A C 1
ATOM 1707 O O . ALA A 1 227 ? -59.158 4.531 73.785 1.00 87.88 227 ALA A O 1
ATOM 1708 N N . LEU A 1 228 ? -60.071 2.579 73.156 1.00 86.88 228 LEU A N 1
ATOM 1709 C CA . LEU A 1 228 ? -59.194 1.741 73.976 1.00 86.88 228 LEU A CA 1
ATOM 1710 C C . LEU A 1 228 ? -57.748 1.739 73.469 1.00 86.88 2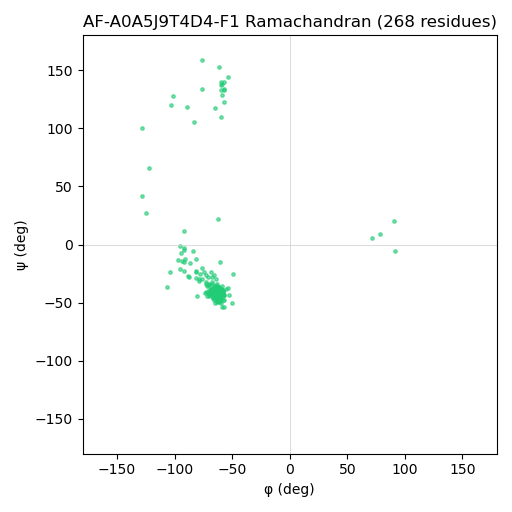28 LEU A C 1
ATOM 1712 O O . LEU A 1 228 ? -56.824 1.780 74.276 1.00 86.88 228 LEU A O 1
ATOM 1716 N N . GLU A 1 229 ? -57.530 1.703 72.152 1.00 88.75 229 GLU A N 1
ATOM 1717 C CA . GLU A 1 229 ? -56.188 1.806 71.568 1.00 88.75 229 GLU A CA 1
ATOM 1718 C C . GLU A 1 229 ? -55.508 3.137 71.930 1.00 88.75 229 GLU A C 1
ATOM 1720 O O . GLU A 1 229 ? -54.330 3.156 72.300 1.00 88.75 229 GLU A O 1
ATOM 1725 N N . GLU A 1 230 ? -56.259 4.240 71.891 1.00 91.19 230 GLU A N 1
ATOM 1726 C CA . GLU A 1 230 ? -55.811 5.558 72.352 1.00 91.19 230 GLU A CA 1
ATOM 1727 C C . GLU A 1 230 ? -55.472 5.557 73.853 1.00 91.19 230 GLU A C 1
ATOM 1729 O O . GLU A 1 230 ? -54.439 6.098 74.255 1.00 91.19 230 GLU A O 1
ATOM 1734 N N . GLU A 1 231 ? -56.295 4.908 74.684 1.00 90.00 231 GLU A N 1
ATOM 1735 C CA . GLU A 1 231 ? -56.076 4.802 76.133 1.00 90.00 231 GLU A CA 1
ATOM 1736 C C . GLU A 1 231 ? -54.802 4.013 76.475 1.00 90.00 231 GLU A C 1
ATOM 1738 O O . GLU A 1 231 ? -54.028 4.418 77.349 1.00 90.00 231 GLU A O 1
ATOM 1743 N N . VAL A 1 232 ? -54.547 2.893 75.789 1.00 90.12 232 VAL A N 1
ATOM 1744 C CA . VAL A 1 232 ? -53.379 2.042 76.078 1.00 90.12 232 VAL A CA 1
ATOM 1745 C C . VAL A 1 232 ? -52.085 2.553 75.452 1.00 90.12 232 VAL A C 1
ATOM 1747 O O . VAL A 1 232 ? -51.010 2.083 75.838 1.00 90.12 232 VAL A O 1
ATOM 1750 N N . ARG A 1 233 ? -52.150 3.518 74.525 1.00 92.12 233 ARG A N 1
ATOM 1751 C CA . ARG A 1 233 ? -50.982 4.039 73.799 1.00 92.12 233 ARG A CA 1
ATOM 1752 C C . ARG A 1 233 ? -49.816 4.446 74.713 1.00 92.12 233 ARG A C 1
ATOM 1754 O O . ARG A 1 233 ? -48.719 3.940 74.474 1.00 92.12 233 ARG A O 1
ATOM 1761 N N . PRO A 1 234 ? -49.994 5.255 75.780 1.00 93.31 234 PRO A N 1
ATOM 1762 C CA . PRO A 1 234 ? -48.871 5.663 76.630 1.00 93.31 234 PRO A CA 1
ATOM 1763 C C . PRO A 1 234 ? -48.201 4.482 77.350 1.00 93.31 234 PRO A C 1
ATOM 1765 O O . PRO A 1 234 ? -46.989 4.481 77.574 1.00 93.31 234 PRO A O 1
ATOM 1768 N N . SER A 1 235 ? -48.986 3.464 77.717 1.00 91.00 235 SER A N 1
ATOM 1769 C CA . SER A 1 235 ? -48.477 2.236 78.340 1.00 91.00 235 SER A CA 1
ATOM 1770 C C . SER A 1 235 ? -47.709 1.383 77.332 1.00 91.00 235 SER A C 1
ATOM 1772 O O . SER A 1 235 ? -46.639 0.870 77.653 1.00 91.00 235 SER A O 1
ATOM 1774 N N . ALA A 1 236 ? -48.219 1.276 76.104 1.00 90.88 236 ALA A N 1
ATOM 1775 C CA . ALA A 1 236 ? -47.569 0.540 75.029 1.00 90.88 236 ALA A CA 1
ATOM 1776 C C . ALA A 1 236 ? -46.230 1.167 74.614 1.00 90.88 236 ALA A C 1
ATOM 1778 O O . ALA A 1 236 ? -45.249 0.450 74.443 1.00 90.88 236 ALA A O 1
ATOM 1779 N N . GLU A 1 237 ? -46.162 2.496 74.495 1.00 93.12 237 GLU A N 1
ATOM 1780 C CA . GLU A 1 237 ? -44.925 3.222 74.172 1.00 93.12 237 GLU A CA 1
ATOM 1781 C C . GLU A 1 237 ? -43.855 3.048 75.255 1.00 93.12 237 GLU A C 1
ATOM 1783 O O . GLU A 1 237 ? -42.676 2.852 74.947 1.00 93.12 237 GLU A O 1
ATOM 1788 N N . ARG A 1 238 ? -44.262 3.079 76.531 1.00 94.12 238 ARG A N 1
ATOM 1789 C CA . ARG A 1 238 ? -43.358 2.819 77.657 1.00 94.12 238 ARG A CA 1
ATOM 1790 C C . ARG A 1 238 ? -42.796 1.401 77.594 1.00 94.12 238 ARG A C 1
ATOM 1792 O O . ARG A 1 238 ? -41.582 1.237 77.666 1.00 94.12 238 ARG A O 1
ATOM 1799 N N . LEU A 1 239 ? -43.667 0.410 77.401 1.00 92.44 239 LEU A N 1
ATOM 1800 C CA . LEU A 1 239 ? -43.268 -0.992 77.318 1.00 92.44 239 LEU A CA 1
ATOM 1801 C C . LEU A 1 239 ? -42.357 -1.247 76.109 1.00 92.44 239 LEU A C 1
ATOM 1803 O O . LEU A 1 239 ? -41.343 -1.923 76.236 1.00 92.44 239 LEU A O 1
ATOM 1807 N N . LEU A 1 240 ? -42.660 -0.655 74.949 1.00 93.06 240 LEU A N 1
ATOM 1808 C CA . LEU A 1 240 ? -41.792 -0.730 73.773 1.00 93.06 240 LEU A CA 1
ATOM 1809 C C . LEU A 1 240 ? -40.396 -0.182 74.084 1.00 93.06 240 LEU A C 1
ATOM 1811 O O . LEU A 1 240 ? -39.404 -0.804 73.724 1.00 93.06 240 LEU A O 1
ATOM 1815 N N . LYS A 1 241 ? -40.293 0.957 74.778 1.00 92.62 241 LYS A N 1
ATOM 1816 C CA . LYS A 1 241 ? -38.997 1.539 75.151 1.00 92.62 241 LYS A CA 1
ATOM 1817 C C . LYS A 1 241 ? -38.190 0.635 76.086 1.00 92.62 241 LYS A C 1
ATOM 1819 O O . LYS A 1 241 ? -36.969 0.620 75.972 1.00 92.62 241 LYS A O 1
ATOM 1824 N N . GLU A 1 242 ? -38.855 -0.069 76.996 1.00 92.75 242 GLU A N 1
ATOM 1825 C CA . GLU A 1 242 ? -38.219 -0.992 77.943 1.00 92.75 242 GLU A CA 1
ATOM 1826 C C . GLU A 1 242 ? -37.767 -2.289 77.263 1.00 92.75 242 GLU A C 1
ATOM 1828 O O . GLU A 1 242 ? -36.662 -2.756 77.515 1.00 92.75 242 GLU A O 1
ATOM 1833 N N . LEU A 1 243 ? -38.593 -2.840 76.370 1.00 90.38 243 LEU A N 1
ATOM 1834 C CA . LEU A 1 243 ? -38.368 -4.159 75.779 1.00 90.38 243 LEU A CA 1
ATOM 1835 C C . LEU A 1 243 ? -37.583 -4.122 74.459 1.00 90.38 243 LEU A C 1
ATOM 1837 O O . LEU A 1 243 ? -36.987 -5.127 74.078 1.00 90.38 243 LEU A O 1
ATOM 1841 N N . LYS A 1 244 ? -37.562 -3.001 73.727 1.00 89.00 244 LYS A N 1
ATOM 1842 C CA . LYS A 1 244 ? -36.992 -2.973 72.368 1.00 89.00 244 LYS A CA 1
ATOM 1843 C C . LYS A 1 244 ? -35.532 -3.409 72.306 1.00 89.00 244 LYS A C 1
ATOM 1845 O O . LYS A 1 244 ? -35.171 -4.134 71.394 1.00 89.00 244 LYS A O 1
ATOM 1850 N N . ASP A 1 245 ? -34.698 -3.015 73.265 1.00 87.81 245 ASP A N 1
ATOM 1851 C CA . ASP A 1 245 ? -33.270 -3.343 73.215 1.00 87.81 245 ASP A CA 1
ATOM 1852 C C . ASP A 1 245 ? -33.008 -4.817 73.592 1.00 87.81 245 ASP A C 1
ATOM 1854 O O . ASP A 1 245 ? -31.973 -5.369 73.221 1.00 87.81 245 ASP A O 1
ATOM 1858 N N . GLU A 1 246 ? -33.952 -5.465 74.286 1.00 88.75 246 GLU A N 1
ATOM 1859 C CA . GLU A 1 246 ? -33.903 -6.889 74.640 1.00 88.75 246 GLU A CA 1
ATOM 1860 C C . GLU A 1 246 ? -34.348 -7.781 73.471 1.00 88.75 246 GLU A C 1
ATOM 1862 O O . GLU A 1 246 ? -33.690 -8.774 73.163 1.00 88.75 246 GLU A O 1
ATOM 1867 N N . PHE A 1 247 ? -35.442 -7.416 72.795 1.00 85.62 247 PHE A N 1
ATOM 1868 C CA . PHE A 1 247 ? -36.041 -8.238 71.735 1.00 85.62 247 PHE A CA 1
ATOM 1869 C C . PHE A 1 247 ? -35.596 -7.857 70.318 1.00 85.62 247 PHE A C 1
ATOM 1871 O O . PHE A 1 247 ? -35.676 -8.691 69.418 1.00 85.62 247 PHE A O 1
ATOM 1878 N N . LEU A 1 248 ? -35.100 -6.634 70.117 1.00 87.00 248 LEU A N 1
ATOM 1879 C CA . LEU A 1 248 ? -34.543 -6.133 68.857 1.00 87.00 248 LEU A CA 1
ATOM 1880 C C . LEU A 1 248 ? -33.088 -5.679 69.082 1.00 87.00 248 LEU A C 1
ATOM 1882 O O . LEU A 1 248 ? -32.777 -4.484 69.000 1.00 87.00 248 LEU A O 1
ATOM 1886 N N . PRO A 1 249 ? -32.169 -6.612 69.402 1.00 79.25 249 PRO A N 1
ATOM 1887 C CA . PRO A 1 249 ? -30.780 -6.267 69.652 1.00 79.25 249 PRO A CA 1
ATOM 1888 C C . PRO A 1 249 ? -30.168 -5.602 68.418 1.00 79.25 249 PRO A C 1
ATOM 1890 O O . PRO A 1 249 ? -30.398 -6.013 67.277 1.00 79.25 249 PRO A O 1
ATOM 1893 N N . ARG A 1 250 ? -29.346 -4.569 68.641 1.00 76.00 250 ARG A N 1
ATOM 1894 C CA . ARG A 1 250 ? -28.627 -3.903 67.548 1.00 76.00 250 ARG A CA 1
ATOM 1895 C C . ARG A 1 250 ? -27.791 -4.935 66.795 1.00 76.00 250 ARG A C 1
ATOM 1897 O O . ARG A 1 250 ? -26.924 -5.575 67.389 1.00 76.00 250 ARG A O 1
ATOM 1904 N N . ARG A 1 251 ? -28.012 -5.057 65.485 1.00 67.62 251 ARG A N 1
ATOM 1905 C CA . ARG A 1 251 ? -27.127 -5.848 64.623 1.00 67.62 251 ARG A CA 1
ATOM 1906 C C . ARG A 1 251 ? -25.719 -5.256 64.697 1.00 67.62 251 ARG A C 1
ATOM 1908 O O . ARG A 1 251 ? -25.556 -4.037 64.626 1.00 67.62 251 ARG A O 1
ATOM 1915 N N . ALA A 1 252 ? -24.719 -6.114 64.886 1.00 58.09 252 ALA A N 1
ATOM 1916 C CA . ALA A 1 252 ? -23.324 -5.701 64.842 1.00 58.09 252 ALA A CA 1
ATOM 1917 C C . ALA A 1 252 ? -23.026 -5.098 63.462 1.00 58.09 252 ALA A C 1
ATOM 1919 O O . ALA A 1 252 ? -23.478 -5.627 62.445 1.00 58.09 252 ALA A O 1
ATOM 1920 N N . ALA A 1 253 ? -22.290 -3.985 63.429 1.00 54.09 253 ALA A N 1
ATOM 1921 C CA . ALA A 1 253 ? -21.737 -3.496 62.175 1.00 54.09 253 ALA A CA 1
ATOM 1922 C C . ALA A 1 253 ? -20.837 -4.597 61.593 1.00 54.09 253 ALA A C 1
ATOM 1924 O O . ALA A 1 253 ? -20.101 -5.216 62.370 1.00 54.09 253 ALA A O 1
ATOM 1925 N N . PRO A 1 254 ? -20.877 -4.858 60.276 1.00 48.72 254 PRO A N 1
ATOM 1926 C CA . PRO A 1 254 ? -19.922 -5.764 59.666 1.00 48.72 254 PRO A CA 1
ATOM 1927 C C . PRO A 1 254 ? -18.528 -5.183 59.916 1.00 48.72 254 PRO A C 1
ATOM 1929 O O . PRO A 1 254 ? -18.173 -4.114 59.420 1.00 48.72 254 PRO A O 1
ATOM 1932 N N . THR A 1 255 ? -17.752 -5.840 60.773 1.00 42.16 255 THR A N 1
ATOM 1933 C CA . THR A 1 255 ? -16.322 -5.581 60.896 1.00 42.16 255 THR A CA 1
ATOM 1934 C C . THR A 1 255 ? -15.712 -5.981 59.560 1.00 42.16 255 THR A C 1
ATOM 1936 O O . THR A 1 255 ? -15.842 -7.137 59.166 1.00 42.16 255 THR A O 1
ATOM 1939 N N . GLY A 1 256 ? -15.111 -5.028 58.844 1.00 47.28 256 GLY A N 1
ATOM 1940 C CA . GLY A 1 256 ? -14.636 -5.157 57.456 1.00 47.28 256 GLY A CA 1
ATOM 1941 C C . GLY A 1 256 ? -13.540 -6.201 57.188 1.00 47.28 256 GLY A C 1
ATOM 1942 O O . GLY A 1 256 ? -12.830 -6.082 56.200 1.00 47.28 256 GLY A O 1
ATOM 1943 N N . GLU A 1 257 ? -13.384 -7.211 58.041 1.00 45.75 257 GLU A N 1
ATOM 1944 C CA . GLU A 1 257 ? -12.428 -8.310 57.886 1.00 45.75 257 GLU A CA 1
ATOM 1945 C C . GLU A 1 257 ? -13.028 -9.528 57.149 1.00 45.75 257 GLU A C 1
ATOM 1947 O O . GLU A 1 257 ? -12.279 -10.361 56.646 1.00 45.75 257 GLU A O 1
ATOM 1952 N N . GLU A 1 258 ? -14.358 -9.628 57.003 1.00 45.72 258 GLU A N 1
ATOM 1953 C CA . GLU A 1 258 ? -15.004 -10.755 56.295 1.00 45.72 258 GLU A CA 1
ATOM 1954 C C . GLU A 1 258 ? -15.288 -10.488 54.798 1.00 45.72 258 GLU A C 1
ATOM 1956 O O . GLU A 1 258 ? -15.501 -11.426 54.023 1.00 45.72 258 GLU A O 1
ATOM 1961 N N . GLU A 1 259 ? -15.222 -9.232 54.338 1.00 45.28 259 GLU A N 1
ATOM 1962 C CA . GLU A 1 259 ? -15.451 -8.890 52.921 1.00 45.28 259 GLU A CA 1
ATOM 1963 C C . GLU A 1 259 ? -14.242 -9.195 52.014 1.00 45.28 259 GLU A C 1
ATOM 1965 O O . GLU A 1 259 ? -14.424 -9.510 50.834 1.00 45.28 259 GLU A O 1
ATOM 1970 N N . GLU A 1 260 ? -13.012 -9.223 52.542 1.00 41.28 260 GLU A N 1
ATOM 1971 C CA . GLU A 1 260 ? -11.824 -9.541 51.730 1.00 41.28 260 GLU A CA 1
ATOM 1972 C C . GLU A 1 260 ? -11.733 -11.026 51.336 1.00 41.28 260 GLU A C 1
ATOM 1974 O O . GLU A 1 260 ? -11.180 -11.351 50.283 1.00 41.28 260 GLU A O 1
ATOM 1979 N N . GLN A 1 261 ? -12.321 -11.953 52.102 1.00 41.03 261 GLN A N 1
ATOM 1980 C CA . GLN A 1 261 ? -12.243 -13.384 51.768 1.00 41.03 261 GLN A CA 1
ATOM 1981 C C . GLN A 1 261 ? -13.262 -13.827 50.712 1.00 41.03 261 GLN A C 1
ATOM 1983 O O . GLN A 1 261 ? -13.001 -14.787 49.985 1.00 41.03 261 GLN A O 1
ATOM 1988 N N . THR A 1 262 ? -14.376 -13.113 50.547 1.00 41.12 262 THR A N 1
ATOM 1989 C CA . THR A 1 262 ? -15.420 -13.519 49.588 1.00 41.12 262 THR A CA 1
ATOM 1990 C C . THR A 1 262 ? -15.171 -12.955 48.183 1.00 41.12 262 THR A C 1
ATOM 1992 O O . THR A 1 262 ? -15.521 -13.587 47.185 1.00 41.12 262 THR A O 1
ATOM 1995 N N . ILE A 1 263 ? -14.480 -11.815 48.073 1.00 42.12 263 ILE A N 1
ATOM 1996 C CA . ILE A 1 263 ? -14.157 -11.200 46.774 1.00 42.12 263 ILE A CA 1
ATOM 1997 C C . ILE A 1 263 ? -12.968 -11.910 46.094 1.00 42.12 263 ILE A C 1
ATOM 1999 O O . ILE A 1 263 ? -12.939 -12.026 44.869 1.00 42.12 263 ILE A O 1
ATOM 2003 N N . ILE A 1 264 ? -12.028 -12.487 46.855 1.00 40.22 264 ILE A N 1
ATOM 2004 C CA . ILE A 1 264 ? -10.852 -13.174 46.283 1.00 40.22 264 ILE A CA 1
ATOM 2005 C C . ILE A 1 264 ? -11.202 -14.549 45.674 1.00 40.22 264 ILE A C 1
ATOM 2007 O O . ILE A 1 264 ? -10.505 -15.011 44.767 1.00 40.22 264 ILE A O 1
ATOM 2011 N N . VAL A 1 265 ? -12.294 -15.202 46.093 1.00 42.31 265 VAL A N 1
ATOM 2012 C CA . VAL A 1 265 ? -12.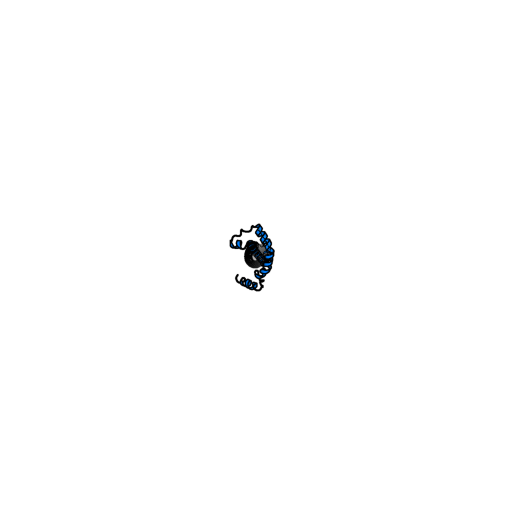658 -16.535 45.566 1.00 42.31 265 VAL A CA 1
ATOM 2013 C C . VAL A 1 265 ? -13.381 -16.459 44.212 1.00 42.31 265 VAL A C 1
ATOM 2015 O O . VAL A 1 265 ? -13.192 -17.345 43.381 1.00 42.31 265 VAL A O 1
ATOM 2018 N N . ASN A 1 266 ? -14.110 -15.377 43.915 1.00 39.03 266 ASN A N 1
ATOM 2019 C CA . ASN A 1 266 ? -14.880 -15.266 42.664 1.00 39.03 266 ASN A CA 1
ATOM 2020 C C . ASN A 1 266 ? -14.142 -14.600 41.489 1.00 39.03 266 ASN A C 1
ATOM 2022 O O . ASN A 1 266 ? -14.674 -14.582 40.384 1.00 39.03 266 ASN A O 1
ATOM 2026 N N . VAL A 1 267 ? -12.906 -14.123 41.677 1.00 40.69 267 VAL A N 1
ATOM 2027 C CA . VAL A 1 267 ? -12.062 -13.597 40.578 1.00 40.69 267 VAL A CA 1
ATOM 2028 C C . VAL A 1 267 ? -11.108 -14.665 40.011 1.00 40.69 267 VAL A C 1
ATOM 2030 O O . VAL A 1 267 ? -10.471 -14.447 38.988 1.00 40.69 267 VAL A O 1
ATOM 2033 N N . LYS A 1 268 ? -11.016 -15.857 40.623 1.00 39.69 268 LYS A N 1
ATOM 2034 C CA . LYS A 1 268 ? -10.138 -16.947 40.145 1.00 39.69 268 LYS A CA 1
ATOM 2035 C C . LYS A 1 268 ? -10.805 -17.996 39.244 1.00 39.69 268 LYS A C 1
ATOM 2037 O O . LYS A 1 268 ? -10.099 -18.889 38.789 1.00 39.69 268 LYS A O 1
ATOM 2042 N N . ASN A 1 269 ? -12.108 -17.890 38.967 1.00 40.06 269 ASN A N 1
ATOM 2043 C CA . ASN A 1 269 ? -12.858 -18.866 38.159 1.00 40.06 269 ASN A CA 1
ATOM 2044 C C . ASN A 1 269 ? -13.659 -18.229 37.002 1.00 40.06 269 ASN A C 1
ATOM 2046 O O . ASN A 1 269 ? -14.793 -18.634 36.744 1.00 40.06 269 ASN A O 1
ATOM 2050 N N . VAL A 1 270 ? -13.068 -17.261 36.294 1.00 39.94 270 VAL A N 1
ATOM 2051 C CA . VAL A 1 270 ? -13.459 -16.885 34.921 1.00 39.94 270 VAL A CA 1
ATOM 2052 C C . VAL A 1 270 ? -12.198 -16.719 34.086 1.00 39.94 270 VAL A C 1
ATOM 2054 O O . VAL A 1 270 ? -11.270 -16.043 34.581 1.00 39.94 270 VAL A O 1
#

Sequence (270 aa):
MGSALHAMDALRTPFEAVLMNNKLRSDQLRLQMERLDKHASDLSAAARQASEAEAVIADLRKEVTALCKRADDADSSVEASRKRAEAAGKLAEASAAQVDVERKRKEEAEASLADLANEAIALRSKNTDLKGKLLESQALVEQLSRLRLDLVSSCARVGMKMTGEASEPAEQVLDLPNHVRALEEEAMGSGIRATLTVFRSHFDAATEVVRMAEGFVEGNSPATLVALEEEVRPSAERLLKELKDEFLPRRAAPTGEEEEQTIIVNVKNV

pLDDT: mean 83.46, std 16.97, range [39.03, 98.44]

Solvent-accessible surface area (backbone atoms only — not comparable to full-atom values): 15233 Å² total; per-residue (Å²): 137,85,62,70,68,54,55,53,57,69,47,43,61,61,50,54,51,52,50,52,48,52,49,52,51,50,53,50,49,50,53,49,48,54,50,49,54,49,50,50,52,52,52,51,53,49,50,51,52,50,53,53,49,50,51,52,51,55,50,51,52,53,49,50,53,54,48,51,52,52,48,55,53,46,52,53,50,50,53,54,50,50,54,50,50,55,52,50,49,53,51,50,52,52,51,52,54,49,52,52,52,52,49,52,52,48,54,54,50,52,51,52,51,52,54,52,51,52,51,53,53,52,52,50,52,50,51,54,51,52,51,50,54,49,53,53,50,51,51,51,52,52,50,50,53,51,53,50,51,54,48,53,55,52,40,47,75,75,72,46,88,80,91,79,58,90,64,52,62,62,56,46,62,70,42,41,66,59,53,54,49,52,52,52,53,50,50,52,38,50,51,46,33,54,51,49,30,53,48,49,76,75,61,41,94,85,62,56,72,69,55,70,73,68,76,66,76,82,78,75,50,74,71,54,50,52,54,40,42,62,66,40,40,69,59,26,55,52,49,38,68,70,44,40,65,75,79,56,58,82,76,76,76,84,67,82,75,65,61,64,66,61,58,62,62,69,67,7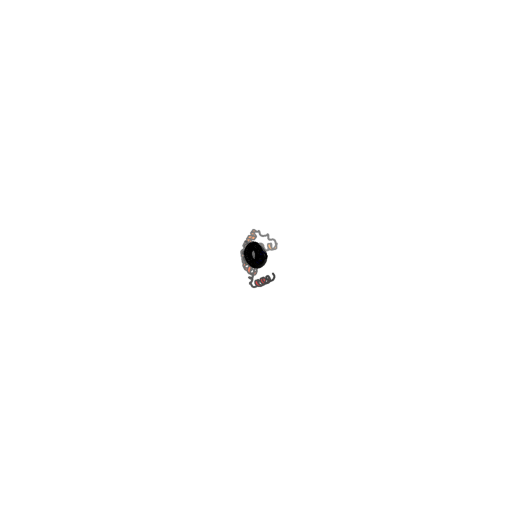5,78,119